Protein AF-A0A972X3A5-F1 (afdb_monomer)

Solvent-accessible surface area (backbone atoms only — not comparable to full-atom values): 20352 Å² total; per-residue (Å²): 133,85,75,92,82,80,90,78,64,91,62,48,77,76,32,68,60,46,48,50,46,28,72,74,64,72,49,57,67,68,55,56,52,50,40,51,49,39,43,52,54,50,40,63,77,74,28,84,76,35,52,42,90,38,41,69,74,56,42,26,75,71,40,45,74,55,71,67,52,57,50,47,41,29,72,66,58,63,31,44,78,39,79,90,78,31,26,33,34,38,65,67,23,69,71,62,66,20,72,68,25,50,50,53,50,54,51,51,52,52,51,50,55,50,41,74,75,38,69,70,79,70,62,74,74,96,78,80,91,76,84,84,76,90,69,87,76,82,85,76,79,80,81,84,83,84,89,81,86,86,80,85,81,86,75,95,64,76,52,76,64,55,50,51,49,52,52,49,51,53,48,53,52,40,24,74,71,67,49,29,46,79,81,82,68,91,65,78,58,82,47,42,69,64,42,68,70,39,86,67,37,64,62,48,44,54,53,28,61,72,46,47,74,66,37,72,72,56,96,61,55,55,43,68,63,54,56,47,33,91,63,35,38,58,39,52,70,68,47,74,38,39,68,79,73,74,74,76,74,76,75,73,70,97,68,76,99,74,84,79,78,49,76,63,58,56,52,50,51,52,53,50,59,71,67,31,66,66,57,52,50,54,53,48,54,51,50,52,53,52,49,52,57,59,72,71,49,78,78,79,76,63,90,89,71,68,74,56,78,66,55,60,54,50,52,47,54,51,49,55,54,50,41,49,76,67,68,80,108

Radius of gyration: 32.5 Å; Cα contacts (8 Å, |Δi|>4): 224; chains: 1; bounding box: 82×69×85 Å

Secondary structure (DSSP, 8-state):
-PPP-----TTSTTSHHHHHHHHHH---HHHHHHHHHHHHHHHHHH-SSSEEE--HHHHHHHH-S-HHHHHHHHHTTS-EEETTTTEEE-TTHHHHTSHHHHHHHHHHHHHHHHHHH-GGGG---S---S-----PPP-------------PPPP----HHHHHHHHHHHHHHHHHTTSB-----SSPPTHHHHHHTSTTHHHHHHHHHHHGGG----SSPBPHHHHTSTTHHHHHHTTTTSPPPP-------S--------HHHHHHHHHHHHT-HHHHHHHHHHHHHHHHHHHTSPPPPPTT----HHHHHHHHHHHHHHHHHTT--

Foldseek 3Di:
DDDDDFDDDPCPLVDPLLVQLCVQVVDDSVVLVQLLCLLLVVCLVPPQQQKDLAALVRSCVRSNDDSSSVVSCVVSPQWPQDNPSSMIGGPPCVCGRHPNNVVVVVVVVVVVVVCVVPVPVPPPPPPDPDDPDDDDDDDPDPDDDDDDDDDDDDDDDDDLVVLVVVLLVLVCVLVVVVQAPRDDDPDQPPLSVVQVVPPCSSVLLSVLSVLSVQFPQPPPHHYSNCSSDPCSSVCSVVCVRHPPDPPPPPPPPPDDPPDDDDPVNVVVVVVVVVVPVVVVVVVVVVVVVVVVVVVPDDDDDDPVPDDDPVVVVVVVVVVVVVCVVVVND

Mean predicted aligned error: 22.07 Å

Structure (mmCIF, N/CA/C/O backbone):
data_AF-A0A972X3A5-F1
#
_entry.id   AF-A0A972X3A5-F1
#
loop_
_atom_site.group_PDB
_atom_site.id
_atom_site.type_symbol
_atom_site.label_atom_id
_atom_site.label_alt_id
_atom_site.label_comp_id
_atom_site.label_asym_id
_atom_site.label_entity_id
_atom_site.label_seq_id
_atom_site.pdbx_PDB_ins_code
_atom_site.Cartn_x
_atom_site.Cartn_y
_atom_site.Cartn_z
_atom_site.occupancy
_atom_site.B_iso_or_equiv
_atom_site.auth_seq_id
_atom_site.auth_comp_id
_atom_site.auth_asym_id
_atom_site.auth_atom_id
_atom_site.pdbx_PDB_model_num
ATOM 1 N N . MET A 1 1 ? 15.720 15.812 1.124 1.00 41.16 1 MET A N 1
ATOM 2 C CA . MET A 1 1 ? 15.215 14.519 1.632 1.00 41.16 1 MET A CA 1
ATOM 3 C C . MET A 1 1 ? 13.701 14.622 1.635 1.00 41.16 1 MET A C 1
ATOM 5 O O . MET A 1 1 ? 13.197 15.492 2.330 1.00 41.16 1 MET A O 1
ATOM 9 N N . ALA A 1 2 ? 12.993 13.864 0.795 1.00 54.75 2 ALA A N 1
ATOM 10 C CA . ALA A 1 2 ? 11.529 13.838 0.852 1.00 54.75 2 ALA A CA 1
ATOM 11 C C . ALA A 1 2 ? 11.108 13.037 2.095 1.00 54.75 2 ALA A C 1
ATOM 13 O O . ALA A 1 2 ? 11.724 12.008 2.375 1.00 54.75 2 ALA A O 1
ATOM 14 N N . GLY A 1 3 ? 10.136 13.540 2.858 1.00 73.75 3 GLY A N 1
ATOM 15 C CA . GLY A 1 3 ? 9.589 12.836 4.021 1.00 73.75 3 GLY A CA 1
ATOM 16 C C . GLY A 1 3 ? 8.877 11.535 3.636 1.00 73.75 3 GLY A C 1
ATOM 17 O O . GLY A 1 3 ? 8.668 11.254 2.453 1.00 73.75 3 GLY A O 1
ATOM 18 N N . GLU A 1 4 ? 8.503 10.743 4.642 1.00 82.69 4 GLU A N 1
ATOM 19 C CA . GLU A 1 4 ? 7.667 9.559 4.429 1.00 82.69 4 GLU A CA 1
ATOM 20 C C . GLU A 1 4 ? 6.316 9.977 3.830 1.00 82.69 4 GLU A C 1
ATOM 22 O O . GLU A 1 4 ? 5.741 10.996 4.219 1.00 82.69 4 GLU A O 1
ATOM 27 N N . TRP A 1 5 ? 5.815 9.202 2.868 1.00 86.38 5 TRP A N 1
ATOM 28 C CA . TRP A 1 5 ? 4.565 9.495 2.167 1.00 86.38 5 TRP A CA 1
ATOM 29 C C . TRP A 1 5 ? 3.635 8.287 2.177 1.00 86.38 5 TRP A C 1
ATOM 31 O O . TRP A 1 5 ? 4.070 7.130 2.182 1.00 86.38 5 TRP A O 1
ATOM 41 N N . ILE A 1 6 ? 2.335 8.556 2.122 1.00 86.75 6 ILE A N 1
ATOM 42 C CA . ILE A 1 6 ? 1.289 7.542 2.036 1.00 86.75 6 ILE A CA 1
ATOM 43 C C . ILE A 1 6 ? 0.336 7.883 0.890 1.00 86.75 6 ILE A C 1
ATOM 45 O O . ILE A 1 6 ? 0.046 9.051 0.646 1.00 86.75 6 ILE A O 1
ATOM 49 N N . ALA A 1 7 ? -0.119 6.867 0.155 1.00 84.94 7 ALA A N 1
ATOM 50 C CA . ALA A 1 7 ? -1.111 7.055 -0.897 1.00 84.94 7 ALA A CA 1
ATOM 51 C C . ALA A 1 7 ? -2.497 7.259 -0.271 1.00 84.94 7 ALA A C 1
ATOM 53 O O . ALA A 1 7 ? -2.992 6.379 0.439 1.00 84.94 7 ALA A O 1
ATOM 54 N N . TYR A 1 8 ? -3.117 8.396 -0.570 1.00 86.00 8 TYR A N 1
ATOM 55 C CA . TYR A 1 8 ? -4.450 8.767 -0.109 1.00 86.00 8 TYR A CA 1
ATOM 56 C C . TYR A 1 8 ? -5.452 8.724 -1.267 1.00 86.00 8 TYR A C 1
ATOM 58 O O . TYR A 1 8 ? -5.145 9.178 -2.369 1.00 86.00 8 TYR A O 1
ATOM 66 N N . ASP A 1 9 ? -6.646 8.185 -1.015 1.00 88.12 9 ASP A N 1
ATOM 67 C CA . ASP A 1 9 ? -7.736 8.226 -1.992 1.00 88.12 9 ASP A CA 1
ATOM 68 C C . ASP A 1 9 ? -8.509 9.529 -1.817 1.00 88.12 9 ASP A C 1
ATOM 70 O O . ASP A 1 9 ? -9.027 9.783 -0.735 1.00 88.12 9 ASP A O 1
ATOM 74 N N . LEU A 1 10 ? -8.667 10.312 -2.885 1.00 89.50 10 LEU A N 1
ATOM 75 C CA . LEU A 1 10 ? -9.470 11.541 -2.835 1.00 89.50 10 LEU A CA 1
ATOM 76 C C . LEU A 1 10 ? -10.930 11.273 -2.447 1.00 89.50 10 LEU A C 1
ATOM 78 O O . LEU A 1 10 ? -11.522 12.076 -1.743 1.00 89.50 10 LEU A O 1
ATOM 82 N N . ALA A 1 11 ? -11.463 10.116 -2.840 1.00 92.94 11 ALA A N 1
ATOM 83 C CA . ALA A 1 11 ? -12.808 9.662 -2.495 1.00 92.94 11 ALA A CA 1
ATOM 84 C C . ALA A 1 11 ? -12.881 8.946 -1.132 1.00 92.94 11 ALA A C 1
ATOM 86 O O . ALA A 1 11 ? -13.854 8.249 -0.871 1.00 92.94 11 ALA A O 1
ATOM 87 N N . LEU A 1 12 ? -11.844 9.027 -0.278 1.00 92.25 12 LEU A N 1
ATOM 88 C CA . LEU A 1 12 ? -11.904 8.448 1.069 1.00 92.25 12 LEU A CA 1
ATOM 89 C C . LEU A 1 12 ? -13.105 8.966 1.878 1.00 92.25 12 LEU A C 1
ATOM 91 O O . LEU A 1 12 ? -13.768 8.117 2.467 1.00 92.25 12 LEU A O 1
ATOM 95 N N . PRO A 1 13 ? -13.411 10.282 1.894 1.00 93.88 13 PRO A N 1
ATOM 96 C CA . PRO A 1 13 ? -14.555 10.805 2.635 1.00 93.88 13 PRO A CA 1
ATOM 97 C C . PRO A 1 13 ? -15.872 10.146 2.216 1.00 93.88 13 PRO A C 1
ATOM 99 O O . PRO A 1 13 ? -16.702 9.862 3.066 1.00 93.88 13 PRO A O 1
ATOM 102 N N . ASP A 1 14 ? -16.026 9.827 0.930 1.00 94.38 14 ASP A N 1
ATOM 103 C CA . ASP A 1 14 ? -17.258 9.273 0.355 1.00 94.38 14 ASP A CA 1
ATOM 104 C C . ASP A 1 14 ? -17.375 7.747 0.493 1.00 94.38 14 ASP A C 1
ATOM 106 O O . ASP A 1 14 ? -18.357 7.151 0.043 1.00 94.38 14 ASP A O 1
ATOM 110 N N . LYS A 1 15 ? -16.367 7.073 1.059 1.00 93.06 15 LYS A N 1
ATOM 111 C CA . LYS A 1 15 ? -16.411 5.615 1.203 1.00 93.06 15 LYS A CA 1
ATOM 112 C C . LYS A 1 15 ? -17.493 5.197 2.196 1.00 93.06 15 LYS A C 1
ATOM 114 O O . LYS A 1 15 ? -17.602 5.824 3.250 1.00 93.06 15 LYS A O 1
ATOM 119 N N . PRO A 1 16 ? -18.232 4.107 1.916 1.00 94.44 16 PRO A N 1
ATOM 120 C CA . PRO A 1 16 ? -19.312 3.659 2.788 1.00 94.44 16 PRO A CA 1
ATOM 121 C C . PRO A 1 16 ? -18.824 3.385 4.212 1.00 94.44 16 PRO A C 1
ATOM 123 O O . PRO A 1 16 ? -19.519 3.729 5.156 1.00 94.44 16 PRO A O 1
ATOM 126 N N . GLU A 1 17 ? -17.602 2.875 4.381 1.00 93.94 17 GLU A N 1
ATOM 127 C CA . GLU A 1 17 ? -17.035 2.618 5.706 1.00 93.94 17 GLU A CA 1
ATOM 128 C C . GLU A 1 17 ? -16.743 3.916 6.483 1.00 93.94 17 GLU A C 1
ATOM 130 O O . GLU A 1 17 ? -16.855 3.939 7.703 1.00 93.94 17 GLU A O 1
ATOM 135 N N . VAL A 1 18 ? -16.399 5.021 5.803 1.00 95.00 18 VAL A N 1
ATOM 136 C CA . VAL A 1 18 ? -16.232 6.337 6.457 1.00 95.00 18 VAL A CA 1
ATOM 137 C C . VAL A 1 18 ? -17.580 6.935 6.811 1.00 95.00 18 VAL A C 1
ATOM 139 O O . VAL A 1 18 ? -17.721 7.485 7.897 1.00 95.00 18 VAL A O 1
ATOM 142 N N . GLN A 1 19 ? -18.563 6.809 5.922 1.00 95.75 19 GLN A N 1
ATOM 143 C CA . GLN A 1 19 ? -19.928 7.257 6.189 1.00 95.75 19 GLN A CA 1
ATOM 144 C C . GLN A 1 19 ? -20.518 6.516 7.398 1.00 95.75 19 GLN A C 1
ATOM 146 O O . GLN A 1 19 ? -21.043 7.148 8.307 1.00 95.75 19 GLN A O 1
ATOM 151 N N . GLU A 1 20 ? -20.306 5.203 7.487 1.00 95.06 20 GLU A N 1
ATOM 152 C CA . GLU A 1 20 ? -20.707 4.406 8.648 1.00 95.06 20 GLU A CA 1
ATOM 153 C C . GLU A 1 20 ? -19.977 4.838 9.931 1.00 95.06 20 GLU A C 1
ATOM 155 O O . GLU A 1 20 ? -20.590 4.929 10.993 1.00 95.06 20 GLU A O 1
ATOM 160 N N . LEU A 1 21 ? -18.684 5.177 9.855 1.00 94.81 21 LEU A N 1
ATOM 161 C CA . LEU A 1 21 ? -17.961 5.722 11.009 1.00 94.81 21 LEU A CA 1
ATOM 162 C C . LEU A 1 21 ? -18.520 7.066 11.475 1.00 94.81 21 LEU A C 1
ATOM 164 O O . LEU A 1 21 ? -18.607 7.286 12.683 1.00 94.81 21 LEU A O 1
ATOM 168 N N . ILE A 1 22 ? -18.901 7.947 10.551 1.00 95.06 22 ILE A N 1
ATOM 169 C CA . ILE A 1 22 ? -19.544 9.227 10.877 1.00 95.06 22 ILE A CA 1
ATOM 170 C C . ILE A 1 22 ? -20.864 8.968 11.607 1.00 95.06 22 ILE A C 1
ATOM 172 O O . ILE A 1 22 ? -21.089 9.538 12.673 1.00 95.06 22 ILE A O 1
ATOM 176 N N . ASP A 1 23 ? -21.691 8.055 11.095 1.00 94.12 23 ASP A N 1
ATOM 177 C CA . ASP A 1 23 ? -22.980 7.710 11.700 1.00 94.12 23 ASP A CA 1
ATOM 178 C C . ASP A 1 23 ? -22.824 7.084 13.098 1.00 94.12 23 ASP A C 1
ATOM 180 O O . ASP A 1 23 ? -23.591 7.392 14.013 1.00 94.12 23 ASP A O 1
ATOM 184 N N . LEU A 1 24 ? -21.815 6.224 13.289 1.00 93.06 24 LEU A N 1
ATOM 185 C CA . LEU A 1 24 ? -21.561 5.539 14.561 1.00 93.06 24 LEU A CA 1
ATOM 186 C C . LEU A 1 24 ? -20.950 6.450 15.631 1.00 93.06 24 LEU A C 1
ATOM 188 O O . LEU A 1 24 ? -21.241 6.291 16.817 1.00 93.06 24 LEU A O 1
ATOM 192 N N . THR A 1 25 ? -20.062 7.361 15.232 1.00 93.06 25 THR A N 1
ATOM 193 C CA . THR A 1 25 ? -19.282 8.189 16.171 1.00 93.06 25 THR A CA 1
ATOM 194 C C . THR A 1 25 ? -19.879 9.578 16.371 1.00 93.06 25 THR A C 1
ATOM 196 O O . THR A 1 25 ? -19.623 10.213 17.392 1.00 93.06 25 THR A O 1
ATOM 199 N N . GLY A 1 26 ? -20.681 10.057 15.416 1.00 92.75 26 GLY A N 1
ATOM 200 C CA . GLY A 1 26 ? -21.167 11.433 15.373 1.00 92.75 26 GLY A CA 1
ATOM 201 C C . GLY A 1 26 ? -20.065 12.467 15.113 1.00 92.75 26 GLY A C 1
ATOM 202 O O . GLY A 1 26 ? -20.312 13.666 15.258 1.00 92.75 26 GLY A O 1
ATOM 203 N N . GLU A 1 27 ? -18.849 12.032 14.765 1.00 94.00 27 GLU A N 1
ATOM 204 C CA . GLU A 1 27 ? -17.742 12.931 14.453 1.00 94.00 27 GLU A CA 1
ATOM 205 C C . GLU A 1 27 ? -17.868 13.511 13.037 1.00 94.00 27 GLU A C 1
ATOM 207 O O . GLU A 1 27 ? -18.339 12.837 12.118 1.00 94.00 27 GLU A O 1
ATOM 212 N N . PRO A 1 28 ? -17.407 14.755 12.820 1.00 95.19 28 PRO A N 1
ATOM 213 C CA . PRO A 1 28 ? -17.350 15.324 11.482 1.00 95.19 28 PRO A CA 1
ATOM 214 C C . PRO A 1 28 ? -16.364 14.536 10.604 1.00 95.19 28 PRO A C 1
ATOM 216 O O . PRO A 1 28 ? -15.343 14.032 11.084 1.00 95.19 28 PRO A O 1
ATOM 219 N N . VAL A 1 29 ? -16.648 14.451 9.301 1.00 94.56 29 VAL A N 1
ATOM 220 C CA . VAL A 1 29 ? -15.871 13.650 8.335 1.00 94.56 29 VAL A CA 1
ATOM 221 C C . VAL A 1 29 ? -14.376 13.970 8.361 1.00 94.56 29 VAL A C 1
ATOM 223 O O . VAL A 1 29 ? -13.539 13.077 8.225 1.00 94.56 29 VAL A O 1
ATOM 226 N N . GLU A 1 30 ? -14.019 15.232 8.590 1.00 95.19 30 GLU A N 1
ATOM 227 C CA . GLU A 1 30 ? -12.641 15.699 8.662 1.00 95.19 30 GLU A CA 1
ATOM 228 C C . GLU A 1 30 ? -11.899 15.084 9.850 1.00 95.19 30 GLU A C 1
ATOM 230 O O . GLU A 1 30 ? -10.734 14.705 9.711 1.00 95.19 30 GLU A O 1
ATOM 235 N N . ALA A 1 31 ? -12.568 14.946 10.999 1.00 95.25 31 ALA A N 1
ATOM 236 C CA . ALA A 1 31 ? -11.992 14.320 12.185 1.00 95.25 31 ALA A CA 1
ATOM 237 C C . ALA A 1 31 ? -11.779 12.820 11.956 1.00 95.25 31 ALA A C 1
ATOM 239 O O . ALA A 1 31 ? -10.670 12.324 12.171 1.00 95.25 31 ALA A O 1
ATOM 240 N N . VAL A 1 32 ? -12.787 12.129 11.408 1.00 95.31 32 VAL A N 1
ATOM 241 C CA . VAL A 1 32 ? -12.703 10.699 11.069 1.00 95.31 32 VAL A CA 1
ATOM 242 C C . VAL A 1 32 ? -11.533 10.440 10.117 1.00 95.31 32 VAL A C 1
ATOM 244 O O . VAL A 1 32 ? -10.645 9.632 10.408 1.00 95.31 32 VAL A O 1
ATOM 247 N N . VAL A 1 33 ? -11.477 11.172 9.000 1.00 95.19 33 VAL A N 1
ATOM 248 C CA . VAL A 1 33 ? -10.418 11.038 7.990 1.00 95.19 33 VAL A CA 1
ATOM 249 C C . VAL A 1 33 ? -9.044 11.359 8.577 1.00 95.19 33 VAL A C 1
ATOM 251 O O . VAL A 1 33 ? -8.080 10.629 8.330 1.00 95.19 33 VAL A O 1
ATOM 254 N N . PHE A 1 34 ? -8.932 12.419 9.378 1.00 95.25 34 PHE A N 1
ATOM 255 C CA . PHE A 1 34 ? -7.668 12.799 9.998 1.00 95.25 34 PHE A CA 1
ATOM 256 C C . PHE A 1 34 ? -7.162 11.742 10.987 1.00 95.25 34 PHE A C 1
ATOM 258 O O . PHE A 1 34 ? -5.980 11.390 10.956 1.00 95.25 34 PHE A O 1
ATOM 265 N N . ASN A 1 35 ? -8.040 11.188 11.825 1.00 95.44 35 ASN A N 1
ATOM 266 C CA . ASN A 1 35 ? -7.685 10.139 12.780 1.00 95.44 35 ASN A CA 1
ATOM 267 C C . ASN A 1 35 ? -7.197 8.870 12.059 1.00 95.44 35 ASN A C 1
ATOM 269 O O . ASN A 1 35 ? -6.167 8.298 12.431 1.00 95.44 35 ASN A O 1
ATOM 273 N N . LEU A 1 36 ? -7.848 8.481 10.960 1.00 94.69 36 LEU A N 1
ATOM 274 C CA . LEU A 1 36 ? -7.401 7.365 10.119 1.00 94.69 36 LEU A CA 1
ATOM 275 C C . LEU A 1 36 ? -6.037 7.626 9.470 1.00 94.69 36 LEU A C 1
ATOM 277 O O . LEU A 1 36 ? -5.155 6.766 9.495 1.00 94.69 36 LEU A O 1
ATOM 281 N N . LEU A 1 37 ? -5.827 8.834 8.941 1.00 93.75 37 LEU A N 1
ATOM 282 C CA . LEU A 1 37 ? -4.536 9.245 8.390 1.00 93.75 37 LEU A CA 1
ATOM 283 C C . LEU A 1 37 ? -3.427 9.224 9.447 1.00 93.75 37 LEU A C 1
ATOM 285 O O . LEU A 1 37 ? -2.306 8.815 9.137 1.00 93.75 37 LEU A O 1
ATOM 289 N N . ARG A 1 38 ? -3.721 9.608 10.697 1.00 93.75 38 ARG A N 1
ATOM 290 C CA . ARG A 1 38 ? -2.766 9.503 11.812 1.00 93.75 38 ARG A CA 1
ATOM 291 C C . ARG A 1 38 ? -2.403 8.056 12.109 1.00 93.75 38 ARG A C 1
ATOM 293 O O . ARG A 1 38 ? -1.212 7.765 12.228 1.00 93.75 38 ARG A O 1
ATOM 300 N N . LEU A 1 39 ? -3.392 7.163 12.180 1.00 93.44 39 LEU A N 1
ATOM 301 C CA . LEU A 1 39 ? -3.159 5.729 12.358 1.00 93.44 39 LEU A CA 1
ATOM 302 C C . LEU A 1 39 ? -2.270 5.174 11.243 1.00 93.44 39 LEU A C 1
ATOM 304 O O . LEU A 1 39 ? -1.240 4.563 11.525 1.00 93.44 39 LEU A O 1
ATOM 308 N N . TRP A 1 40 ? -2.634 5.392 9.980 1.00 92.06 40 TRP A N 1
ATOM 309 C CA . TRP A 1 40 ? -1.894 4.813 8.859 1.00 92.06 40 TRP A CA 1
ATOM 310 C C . TRP A 1 40 ? -0.520 5.452 8.669 1.00 92.06 40 TRP A C 1
ATOM 312 O O . TRP A 1 40 ? 0.441 4.750 8.355 1.00 92.06 40 TRP A O 1
ATOM 322 N N . GLY A 1 41 ? -0.400 6.760 8.901 1.00 90.88 41 GLY A N 1
ATOM 323 C CA . GLY A 1 41 ? 0.879 7.463 8.908 1.00 90.88 41 GLY A CA 1
ATOM 324 C C . GLY A 1 41 ? 1.815 6.883 9.963 1.00 90.88 41 GLY A C 1
ATOM 325 O O . GLY A 1 41 ? 2.933 6.480 9.637 1.00 90.88 41 GLY A O 1
ATOM 326 N N . TRP A 1 42 ? 1.332 6.741 11.201 1.00 91.88 42 TRP A N 1
ATOM 327 C CA . TRP A 1 42 ? 2.079 6.093 12.278 1.00 91.88 42 TRP A CA 1
ATOM 328 C C . TRP A 1 42 ? 2.453 4.647 11.919 1.00 91.88 42 TRP A C 1
ATOM 330 O O . TRP A 1 42 ? 3.628 4.279 11.974 1.00 91.88 42 TRP A O 1
ATOM 340 N N . ALA A 1 43 ? 1.491 3.841 11.463 1.00 90.06 43 ALA A N 1
ATOM 341 C CA . ALA A 1 43 ? 1.736 2.455 11.078 1.00 90.06 43 ALA A CA 1
ATOM 342 C C . ALA A 1 43 ? 2.786 2.351 9.959 1.00 90.06 43 ALA A C 1
ATOM 344 O O . ALA A 1 43 ? 3.650 1.483 10.014 1.00 90.06 43 ALA A O 1
ATOM 345 N N . SER A 1 44 ? 2.783 3.269 8.985 1.00 87.38 44 SER A N 1
ATOM 346 C CA . SER A 1 44 ? 3.743 3.270 7.868 1.00 87.38 44 SER A CA 1
ATOM 347 C C . SER A 1 44 ? 5.194 3.481 8.290 1.00 87.38 44 SER A C 1
ATOM 349 O O . SER A 1 44 ? 6.096 2.983 7.619 1.00 87.38 44 SER A O 1
ATOM 351 N N . MET A 1 45 ? 5.419 4.168 9.411 1.00 87.12 45 MET A N 1
ATOM 352 C CA . MET A 1 45 ? 6.756 4.427 9.949 1.00 87.12 45 MET A CA 1
ATOM 353 C C . MET A 1 45 ? 7.223 3.347 10.929 1.00 87.12 45 MET A C 1
ATOM 355 O O . MET A 1 45 ? 8.425 3.195 11.146 1.00 87.12 45 MET A O 1
ATOM 359 N N . HIS A 1 46 ? 6.291 2.612 11.540 1.00 86.44 46 HIS A N 1
ATOM 360 C CA . HIS A 1 46 ? 6.585 1.733 12.675 1.00 86.44 46 HIS A CA 1
ATOM 361 C C . HIS A 1 46 ? 6.257 0.253 12.442 1.00 86.44 46 HIS A C 1
ATOM 363 O O . HIS A 1 46 ? 6.664 -0.578 13.253 1.00 86.44 46 HIS A O 1
ATOM 369 N N . CYS A 1 47 ? 5.565 -0.091 11.351 1.00 85.25 47 CYS A N 1
ATOM 370 C CA . CYS A 1 47 ? 5.128 -1.455 11.045 1.00 85.25 47 CYS A CA 1
ATOM 371 C C . CYS A 1 47 ? 5.639 -1.897 9.668 1.00 85.25 47 CYS A C 1
ATOM 373 O O . CYS A 1 47 ? 5.541 -1.164 8.685 1.00 85.25 47 CYS A O 1
ATOM 375 N N . GLY A 1 48 ? 6.152 -3.127 9.581 1.00 81.88 48 GLY A N 1
ATOM 376 C CA . GLY A 1 48 ? 6.547 -3.733 8.303 1.00 81.88 48 GLY A CA 1
ATOM 377 C C . GLY A 1 48 ? 5.388 -4.445 7.600 1.00 81.88 48 GLY A C 1
ATOM 378 O O . GLY A 1 48 ? 5.222 -4.327 6.386 1.00 81.88 48 GLY A O 1
ATOM 379 N N . ASP A 1 49 ? 4.566 -5.140 8.380 1.00 82.94 49 ASP A N 1
ATOM 380 C CA . ASP A 1 49 ? 3.476 -6.029 7.961 1.00 82.94 49 ASP A CA 1
ATOM 381 C C . ASP A 1 49 ? 2.078 -5.477 8.293 1.00 82.94 49 ASP A C 1
ATOM 383 O O . ASP A 1 49 ? 1.076 -6.151 8.078 1.00 82.94 49 ASP A O 1
ATOM 387 N N . GLY A 1 50 ? 2.002 -4.246 8.809 1.00 84.06 50 GLY A N 1
ATOM 388 C CA . GLY A 1 50 ? 0.746 -3.611 9.208 1.00 84.06 50 GLY A CA 1
ATOM 389 C C . GLY A 1 50 ? 0.213 -4.078 10.557 1.00 84.06 50 GLY A C 1
ATOM 390 O O . GLY A 1 50 ? -0.877 -3.653 10.929 1.00 84.06 50 GLY A O 1
ATOM 391 N N . THR A 1 51 ? 0.972 -4.902 11.288 1.00 88.88 51 THR A N 1
ATOM 392 C CA . THR A 1 51 ? 0.654 -5.318 12.655 1.00 88.88 51 THR A CA 1
ATOM 393 C C . THR A 1 51 ? 1.568 -4.606 13.644 1.00 88.88 51 THR A C 1
ATOM 395 O O . THR A 1 51 ? 2.781 -4.504 13.451 1.00 88.88 51 THR A O 1
ATOM 398 N N . ALA A 1 52 ? 0.994 -4.125 14.742 1.00 88.19 52 ALA A N 1
ATOM 399 C CA . ALA A 1 52 ? 1.719 -3.457 15.807 1.00 88.19 52 ALA A CA 1
ATOM 400 C C . ALA A 1 52 ? 1.364 -4.038 17.173 1.00 88.19 52 ALA A C 1
ATOM 402 O O . ALA A 1 52 ? 0.196 -4.256 17.488 1.00 88.19 52 ALA A O 1
ATOM 403 N N . ARG A 1 53 ? 2.374 -4.194 18.037 1.00 86.75 53 ARG A N 1
ATOM 404 C CA . ARG A 1 53 ? 2.167 -4.451 19.472 1.00 86.75 53 ARG A CA 1
ATOM 405 C C . ARG A 1 53 ? 1.649 -3.189 20.145 1.00 86.75 53 ARG A C 1
ATOM 407 O O . ARG A 1 53 ? 2.421 -2.302 20.530 1.00 86.75 53 ARG A O 1
ATOM 414 N N . MET A 1 54 ? 0.335 -3.085 20.235 1.00 86.12 54 MET A N 1
ATOM 415 C CA . MET A 1 54 ? -0.358 -1.863 20.584 1.00 86.12 54 MET A CA 1
ATOM 416 C C . MET A 1 54 ? -1.724 -2.214 21.176 1.00 86.12 54 MET A C 1
ATOM 418 O O . MET A 1 54 ? -2.607 -2.723 20.501 1.00 86.12 54 MET A O 1
ATOM 422 N N . THR A 1 55 ? -1.880 -1.919 22.464 1.00 90.81 55 THR A N 1
ATOM 423 C CA . THR A 1 55 ? -3.155 -2.002 23.186 1.00 90.81 55 THR A CA 1
ATOM 424 C C . THR A 1 55 ? -4.053 -0.819 22.829 1.00 90.81 55 THR A C 1
ATOM 426 O O . THR A 1 55 ? -3.536 0.268 22.560 1.00 90.81 55 THR A O 1
ATOM 429 N N . LEU A 1 56 ? -5.372 -0.961 22.973 1.00 90.06 56 LEU A N 1
ATOM 430 C CA . LEU A 1 56 ? -6.337 0.114 22.703 1.00 90.06 56 LEU A CA 1
ATOM 431 C C . LEU A 1 56 ? -6.034 1.451 23.428 1.00 90.06 56 LEU A C 1
ATOM 433 O O . LEU A 1 56 ? -5.987 2.479 22.753 1.00 90.06 56 LEU A O 1
ATOM 437 N N . PRO A 1 57 ? -5.668 1.487 24.729 1.00 91.88 57 PRO A N 1
ATOM 438 C CA . PRO A 1 57 ? -5.317 2.753 25.390 1.00 91.88 57 PRO A CA 1
ATOM 439 C C . PRO A 1 57 ? -4.036 3.395 24.834 1.00 91.88 57 PRO A C 1
ATOM 441 O O . PRO A 1 57 ? -3.859 4.615 24.828 1.00 91.88 57 PRO A O 1
ATOM 444 N N . ARG A 1 58 ? -3.104 2.566 24.349 1.00 90.75 58 ARG A N 1
ATOM 445 C CA . ARG A 1 58 ? -1.868 3.039 23.714 1.00 90.75 58 ARG A CA 1
ATOM 446 C C . ARG A 1 58 ? -2.174 3.614 22.332 1.00 90.75 58 ARG A C 1
ATOM 448 O O . ARG A 1 58 ? -1.580 4.629 21.978 1.00 90.75 58 ARG A O 1
ATOM 455 N N . LEU A 1 59 ? -3.118 3.013 21.606 1.00 92.00 59 LEU A N 1
ATOM 456 C CA . LEU A 1 59 ? -3.586 3.510 20.319 1.00 92.00 59 LEU A CA 1
ATOM 457 C C . LEU A 1 59 ? -4.196 4.909 20.461 1.00 92.00 59 LEU A C 1
ATOM 459 O O . LEU A 1 59 ? -3.761 5.813 19.754 1.00 92.00 59 LEU A O 1
ATOM 463 N N . VAL A 1 60 ? -5.077 5.108 21.445 1.00 94.62 60 VAL A N 1
ATOM 464 C CA . VAL A 1 60 ? -5.650 6.421 21.799 1.00 94.62 60 VAL A CA 1
ATOM 465 C C . VAL A 1 60 ? -4.559 7.460 22.062 1.00 94.62 60 VAL A C 1
ATOM 467 O O . VAL A 1 60 ? -4.542 8.535 21.465 1.00 94.62 60 VAL A O 1
ATOM 470 N N . ARG A 1 61 ? -3.569 7.131 22.901 1.00 93.44 61 ARG A N 1
ATOM 471 C CA . ARG A 1 61 ? -2.474 8.063 23.223 1.00 93.44 61 ARG A CA 1
ATOM 472 C C . ARG A 1 61 ? -1.607 8.415 22.009 1.00 93.44 61 ARG A C 1
ATOM 474 O O . ARG A 1 61 ? -1.060 9.513 21.947 1.00 93.44 61 ARG A O 1
ATOM 481 N N . THR A 1 62 ? -1.419 7.480 21.081 1.00 90.94 62 THR A N 1
ATOM 482 C CA . THR A 1 62 ? -0.520 7.650 19.932 1.00 90.94 62 THR A CA 1
ATOM 483 C C . THR A 1 62 ? -1.217 8.304 18.737 1.00 90.94 62 THR A C 1
ATOM 485 O O . THR A 1 62 ? -0.684 9.250 18.152 1.00 90.94 62 THR A O 1
ATOM 488 N N . CYS A 1 63 ? -2.406 7.825 18.383 1.00 91.25 63 CYS A N 1
ATOM 489 C CA . CYS A 1 63 ? -3.131 8.241 17.184 1.00 91.25 63 CYS A CA 1
ATOM 490 C C . CYS A 1 63 ? -4.224 9.282 17.471 1.00 91.25 63 CYS A C 1
ATOM 492 O O . CYS A 1 63 ? -4.667 9.942 16.537 1.00 91.25 63 CYS A O 1
ATOM 494 N N . GLY A 1 64 ? -4.581 9.514 18.738 1.00 91.94 64 GLY A N 1
ATOM 495 C CA . GLY A 1 64 ? -5.707 10.368 19.124 1.00 91.94 64 GLY A CA 1
ATOM 496 C C . GLY A 1 64 ? -7.025 9.593 19.140 1.00 91.94 64 GLY A C 1
ATOM 497 O O . GLY A 1 64 ? -6.997 8.365 19.156 1.00 91.94 64 GLY A O 1
ATOM 498 N N . ALA A 1 65 ? -8.144 10.322 19.118 1.00 92.62 65 ALA A N 1
ATOM 499 C CA . ALA A 1 65 ? -9.513 9.810 19.261 1.00 92.62 65 ALA A CA 1
ATOM 500 C C . ALA A 1 65 ? -9.763 9.035 20.568 1.00 92.62 65 ALA A C 1
ATOM 502 O O . ALA A 1 65 ? -8.838 8.744 21.326 1.00 92.62 65 ALA A O 1
ATOM 503 N N . ASP A 1 66 ? -11.021 8.744 20.871 1.00 94.00 66 ASP A N 1
ATOM 504 C CA . ASP A 1 66 ? -11.386 7.957 22.044 1.00 94.00 66 ASP A CA 1
ATOM 505 C C . ASP A 1 66 ? -11.373 6.445 21.747 1.00 94.00 66 ASP A C 1
ATOM 507 O O . ASP A 1 66 ? -11.154 5.985 20.624 1.00 94.00 66 ASP A O 1
ATOM 511 N N . GLU A 1 67 ? -11.556 5.626 22.785 1.00 93.44 67 GLU A N 1
ATOM 512 C CA . GLU A 1 67 ? -11.605 4.172 22.602 1.00 93.44 67 GLU A CA 1
ATOM 513 C C . GLU A 1 67 ? -12.826 3.726 21.788 1.00 93.44 67 GLU A C 1
ATOM 515 O O . GLU A 1 67 ? -12.756 2.700 21.108 1.00 93.44 67 GLU A O 1
ATOM 520 N N . ALA A 1 68 ? -13.933 4.475 21.849 1.00 93.81 68 ALA A N 1
ATOM 521 C CA . ALA A 1 68 ? -15.153 4.168 21.113 1.00 93.81 68 ALA A CA 1
ATOM 522 C C . ALA A 1 68 ? -14.934 4.305 19.601 1.00 93.81 68 ALA A C 1
ATOM 524 O O . ALA A 1 68 ? -15.295 3.394 18.854 1.00 93.81 68 ALA A O 1
ATOM 525 N N . PHE A 1 69 ? -14.245 5.362 19.168 1.00 95.44 69 PHE A N 1
ATOM 526 C CA . PHE A 1 69 ? -13.847 5.578 17.783 1.00 95.44 69 PHE A CA 1
ATOM 527 C C . PHE A 1 69 ? -13.043 4.396 17.246 1.00 95.44 69 PHE A C 1
ATOM 529 O O . PHE A 1 69 ? -13.408 3.800 16.238 1.00 95.44 69 PHE A O 1
ATOM 536 N N . TRP A 1 70 ? -11.981 3.976 17.940 1.00 95.38 70 TRP A N 1
ATOM 537 C CA . TRP A 1 70 ? -11.150 2.866 17.458 1.00 95.38 70 TRP A CA 1
ATOM 538 C C . TRP A 1 70 ? -11.883 1.523 17.438 1.00 95.38 70 TRP A C 1
ATOM 540 O O . TRP A 1 70 ? -11.603 0.689 16.576 1.00 95.38 70 TRP A O 1
ATOM 550 N N . ARG A 1 71 ? -12.847 1.316 18.342 1.00 94.19 71 ARG A N 1
ATOM 551 C CA . ARG A 1 71 ? -13.744 0.154 18.285 1.00 94.19 71 ARG A CA 1
ATOM 552 C C . ARG A 1 71 ? -14.687 0.225 17.085 1.00 94.19 71 ARG A C 1
ATOM 554 O O . ARG A 1 71 ? -14.892 -0.803 16.449 1.00 94.19 71 ARG A O 1
ATOM 561 N N . ALA A 1 72 ? -15.200 1.405 16.739 1.00 95.00 72 ALA A N 1
ATOM 562 C CA . ALA A 1 72 ? -15.996 1.603 15.528 1.00 95.00 72 ALA A CA 1
ATOM 563 C C . ALA A 1 72 ? -15.158 1.358 14.259 1.00 95.00 72 ALA A C 1
ATOM 565 O O . ALA A 1 72 ? -15.593 0.631 13.371 1.00 95.00 72 ALA A O 1
ATOM 566 N N . VAL A 1 73 ? -13.911 1.853 14.212 1.00 95.00 73 VAL A N 1
ATOM 567 C CA . VAL A 1 73 ? -12.959 1.573 13.114 1.00 95.00 73 VAL A CA 1
ATOM 568 C C . VAL A 1 73 ? -12.705 0.072 12.970 1.00 95.00 73 VAL A C 1
ATOM 570 O O . VAL A 1 73 ? -12.568 -0.433 11.852 1.00 95.00 73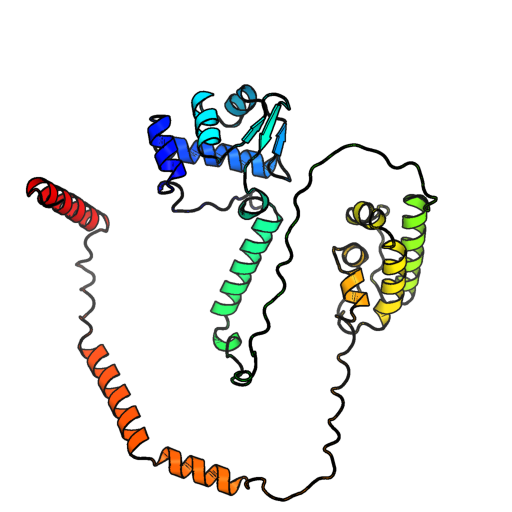 VAL A O 1
ATOM 573 N N . ALA A 1 74 ? -12.669 -0.654 14.087 1.00 93.94 74 ALA A N 1
ATOM 574 C CA . ALA A 1 74 ? -12.559 -2.101 14.043 1.00 93.94 74 ALA A CA 1
ATOM 575 C C . ALA A 1 74 ? -13.838 -2.793 13.553 1.00 93.94 74 ALA A C 1
ATOM 577 O O . ALA A 1 74 ? -13.757 -3.743 12.778 1.00 93.94 74 ALA A O 1
ATOM 578 N N . ALA A 1 75 ? -15.012 -2.288 13.937 1.00 92.06 75 ALA A N 1
ATOM 579 C CA . ALA A 1 75 ? -16.300 -2.818 13.496 1.00 92.06 75 ALA A CA 1
ATOM 580 C C . ALA A 1 75 ? -16.499 -2.706 11.974 1.00 92.06 75 ALA A C 1
ATOM 582 O O . ALA A 1 75 ? -16.961 -3.661 11.356 1.00 92.06 75 ALA A O 1
ATOM 583 N N . VAL A 1 76 ? -16.067 -1.599 11.357 1.00 92.38 76 VAL A N 1
ATOM 584 C CA . VAL A 1 76 ? -16.113 -1.415 9.890 1.00 92.38 76 VAL A CA 1
ATOM 585 C C . VAL A 1 76 ? -14.995 -2.165 9.143 1.00 92.38 76 VAL A C 1
ATOM 587 O O . VAL A 1 76 ? -14.860 -2.056 7.925 1.00 92.38 76 VAL A O 1
ATOM 590 N N . GLY A 1 77 ? -14.156 -2.924 9.858 1.00 90.69 77 GLY A N 1
ATOM 591 C CA . GLY A 1 77 ? -13.110 -3.765 9.271 1.00 90.69 77 GLY A CA 1
ATOM 592 C C . GLY A 1 77 ? -11.868 -3.008 8.794 1.00 90.69 77 GLY A C 1
ATOM 593 O O . GLY A 1 77 ? -11.117 -3.516 7.961 1.00 90.69 77 GLY A O 1
ATOM 594 N N . TRP A 1 78 ? -11.633 -1.786 9.283 1.00 91.69 78 TRP A N 1
ATOM 595 C CA . TRP A 1 78 ? -10.439 -0.990 8.947 1.00 91.69 78 TRP A CA 1
ATOM 596 C C . TRP A 1 78 ? -9.311 -1.127 9.973 1.00 91.69 78 TRP A C 1
ATOM 598 O O . TRP A 1 78 ? -8.192 -0.656 9.742 1.00 91.69 78 TRP A O 1
ATOM 608 N N . LEU A 1 79 ? -9.592 -1.812 11.080 1.00 93.31 79 LEU A N 1
ATOM 609 C CA . LEU A 1 79 ? -8.650 -2.153 12.133 1.00 93.31 79 LEU A CA 1
ATOM 610 C C . LEU A 1 79 ? -9.036 -3.510 12.733 1.00 93.31 79 LEU A C 1
ATOM 612 O O . LEU A 1 79 ? -10.200 -3.781 12.981 1.00 93.31 79 LEU A O 1
ATOM 616 N N . GLU A 1 80 ? -8.070 -4.364 13.018 1.00 92.06 80 GLU A N 1
ATOM 617 C CA . GLU A 1 80 ? -8.281 -5.567 13.821 1.00 92.06 80 GLU A CA 1
ATOM 618 C C . GLU A 1 80 ? -7.634 -5.334 15.180 1.00 92.06 80 GLU A C 1
ATOM 620 O O . GLU A 1 80 ? -6.464 -4.958 15.249 1.00 92.06 80 GLU A O 1
ATOM 625 N N . ILE A 1 81 ? -8.397 -5.514 16.260 1.00 91.69 81 ILE A N 1
ATOM 626 C CA . ILE A 1 81 ? -7.913 -5.358 17.634 1.00 91.69 81 ILE A CA 1
ATOM 627 C C . ILE A 1 81 ? -7.921 -6.735 18.290 1.00 91.69 81 ILE A C 1
ATOM 629 O O . ILE A 1 81 ? -8.985 -7.290 18.554 1.00 91.69 81 ILE A O 1
ATOM 633 N N . ASP A 1 82 ? -6.738 -7.252 18.598 1.00 88.06 82 ASP A N 1
ATOM 634 C CA . ASP A 1 82 ? -6.564 -8.456 19.403 1.00 88.06 82 ASP A CA 1
ATOM 635 C C . ASP A 1 82 ? -6.209 -8.039 20.836 1.00 88.06 82 ASP A C 1
ATOM 637 O O . ASP A 1 82 ? -5.104 -7.559 21.123 1.00 88.06 82 ASP A O 1
ATOM 641 N N . ALA A 1 83 ? -7.189 -8.169 21.731 1.00 83.62 83 ALA A N 1
ATOM 642 C CA . ALA A 1 83 ? -7.034 -7.817 23.137 1.00 83.62 83 ALA A CA 1
ATOM 643 C C . ALA A 1 83 ? -6.127 -8.805 23.889 1.00 83.62 83 ALA A C 1
ATOM 645 O O . ALA A 1 83 ? -5.390 -8.374 24.777 1.00 83.62 83 ALA A O 1
ATOM 646 N N . ASP A 1 84 ? -6.137 -10.084 23.505 1.00 82.31 84 ASP A N 1
ATOM 647 C CA . ASP A 1 84 ? -5.397 -11.151 24.184 1.00 82.31 84 ASP A CA 1
ATOM 648 C C . ASP A 1 84 ? -3.909 -11.096 23.820 1.00 82.31 84 ASP A C 1
ATOM 650 O O . ASP A 1 84 ? -3.037 -11.188 24.688 1.00 82.31 84 ASP A O 1
ATOM 654 N N . ALA A 1 85 ? -3.603 -10.860 22.540 1.00 81.25 85 ALA A N 1
ATOM 655 C CA . ALA A 1 85 ? -2.234 -10.667 22.064 1.00 81.25 85 ALA A CA 1
ATOM 656 C C . ALA A 1 85 ? -1.722 -9.224 22.234 1.00 81.25 85 ALA A C 1
ATOM 658 O O . ALA A 1 85 ? -0.538 -8.958 21.996 1.00 81.25 85 ALA A O 1
ATOM 659 N N . ALA A 1 86 ? -2.584 -8.289 22.655 1.00 88.81 86 ALA A N 1
ATOM 660 C CA . ALA A 1 86 ? -2.289 -6.859 22.765 1.00 88.81 86 ALA A CA 1
ATOM 661 C C . ALA A 1 86 ? -1.727 -6.265 21.456 1.00 88.81 86 ALA A C 1
ATOM 663 O O . ALA A 1 86 ? -0.753 -5.495 21.457 1.00 88.81 86 ALA A O 1
ATOM 664 N N . THR A 1 87 ? -2.336 -6.637 20.330 1.00 89.44 87 THR A N 1
ATOM 665 C CA . THR A 1 87 ? -1.931 -6.210 18.987 1.00 89.44 87 THR A CA 1
ATOM 666 C C . THR A 1 87 ? -3.065 -5.527 18.242 1.00 89.44 87 THR A C 1
ATOM 668 O O . THR A 1 87 ? -4.225 -5.898 18.387 1.00 89.44 87 THR A O 1
ATOM 671 N N . VAL A 1 88 ? -2.713 -4.564 17.391 1.00 91.25 88 VAL A N 1
ATOM 672 C CA . VAL A 1 88 ? -3.609 -4.055 16.350 1.00 91.25 88 VAL A CA 1
ATOM 673 C C . VAL A 1 88 ? -3.017 -4.283 14.974 1.00 91.25 88 VAL A C 1
ATOM 675 O O . VAL A 1 88 ? -1.813 -4.099 14.783 1.00 91.25 88 VAL A O 1
ATOM 678 N N . ALA A 1 89 ? -3.860 -4.658 14.020 1.00 90.50 89 ALA A N 1
ATOM 679 C CA . ALA A 1 89 ? -3.477 -4.872 12.634 1.00 90.50 89 ALA A CA 1
ATOM 680 C C . ALA A 1 89 ? -4.348 -4.040 11.692 1.00 90.50 89 ALA A C 1
ATOM 682 O O . ALA A 1 89 ? -5.536 -3.852 11.934 1.00 90.50 89 ALA A O 1
ATOM 683 N N . VAL A 1 90 ? -3.755 -3.521 10.617 1.00 91.06 90 VAL A N 1
ATOM 684 C CA . VAL A 1 90 ? -4.483 -2.827 9.548 1.00 91.06 90 VAL A CA 1
ATOM 685 C C . VAL A 1 90 ? -4.778 -3.830 8.429 1.00 91.06 90 VAL A C 1
ATOM 687 O O . VAL A 1 90 ? -3.842 -4.249 7.732 1.00 91.06 90 VAL A O 1
ATOM 690 N N . PRO A 1 91 ? -6.050 -4.206 8.203 1.00 87.75 91 PRO A N 1
ATOM 691 C CA . PRO A 1 91 ? -6.405 -5.165 7.166 1.00 87.75 91 PRO A CA 1
ATOM 692 C C . PRO A 1 91 ? -5.979 -4.691 5.774 1.00 87.75 91 PRO A C 1
ATOM 694 O O . PRO A 1 91 ? -6.002 -3.505 5.439 1.00 87.75 91 PRO A O 1
ATOM 697 N N . GLY A 1 92 ? -5.549 -5.629 4.927 1.00 83.88 92 GLY A N 1
ATOM 698 C CA . GLY A 1 92 ? -5.147 -5.314 3.553 1.00 83.88 92 GLY A CA 1
ATOM 699 C C . GLY A 1 92 ? -3.867 -4.472 3.421 1.00 83.88 92 GLY A C 1
ATOM 700 O O . GLY A 1 92 ? -3.623 -3.913 2.343 1.00 83.88 92 GLY A O 1
ATOM 701 N N . TRP A 1 93 ? -3.027 -4.412 4.463 1.00 86.50 93 TRP A N 1
ATOM 702 C CA . TRP A 1 93 ? -1.752 -3.681 4.490 1.00 86.50 93 TRP A CA 1
ATOM 703 C C . TRP A 1 93 ? -0.908 -3.854 3.219 1.00 86.50 93 TRP A C 1
ATOM 705 O O . TRP A 1 93 ? -0.502 -2.881 2.571 1.00 86.50 93 TRP A O 1
ATOM 715 N N . ASP A 1 94 ? -0.712 -5.104 2.797 1.00 84.31 94 ASP A N 1
ATOM 716 C CA . ASP A 1 94 ? 0.116 -5.465 1.644 1.00 84.31 94 ASP A CA 1
ATOM 717 C C . ASP A 1 94 ? -0.381 -4.927 0.303 1.00 84.31 94 ASP A C 1
ATOM 719 O O . ASP A 1 94 ? 0.381 -4.851 -0.673 1.00 84.31 94 ASP A O 1
ATOM 723 N N . ARG A 1 95 ? -1.663 -4.568 0.227 1.00 82.44 95 ARG A N 1
ATOM 724 C CA . ARG A 1 95 ? -2.277 -4.026 -0.982 1.00 82.44 95 ARG A CA 1
ATOM 725 C C . ARG A 1 95 ? -2.023 -2.528 -1.117 1.00 82.44 95 ARG A C 1
ATOM 727 O O . ARG A 1 95 ? -1.888 -2.057 -2.247 1.00 82.44 95 ARG A O 1
ATOM 734 N N . ARG A 1 96 ? -1.966 -1.799 -0.001 1.00 74.81 96 ARG A N 1
ATOM 735 C CA . ARG A 1 96 ? -2.076 -0.331 0.023 1.00 74.81 96 ARG A CA 1
ATOM 736 C C . ARG A 1 96 ? -0.871 0.377 0.628 1.00 74.81 96 ARG A C 1
ATOM 738 O O . ARG A 1 96 ? -0.444 1.388 0.079 1.00 74.81 96 ARG A O 1
ATOM 745 N N . PHE A 1 97 ? -0.317 -0.153 1.712 1.00 82.56 97 PHE A N 1
ATOM 746 C CA . PHE A 1 97 ? 0.615 0.588 2.562 1.00 82.56 97 PHE A CA 1
ATOM 747 C C . PHE A 1 97 ? 2.010 -0.036 2.643 1.00 82.56 97 PHE A C 1
ATOM 749 O O . PHE A 1 97 ? 2.970 0.670 2.954 1.00 82.56 97 PHE A O 1
ATOM 756 N N . SER A 1 98 ? 2.162 -1.310 2.268 1.00 84.31 98 SER A N 1
ATOM 757 C CA . SER A 1 98 ? 3.477 -1.953 2.231 1.00 84.31 98 SER A CA 1
ATOM 758 C C . SER A 1 98 ? 4.434 -1.302 1.225 1.00 84.31 98 SER A C 1
ATOM 760 O O . SER A 1 98 ? 4.036 -0.754 0.191 1.00 84.31 98 SER A O 1
ATOM 762 N N . GLN A 1 99 ? 5.740 -1.435 1.471 1.00 81.44 99 GLN A N 1
ATOM 763 C CA . GLN A 1 99 ? 6.781 -0.963 0.546 1.00 81.44 99 GLN A CA 1
ATOM 764 C C . GLN A 1 99 ? 6.644 -1.592 -0.851 1.00 81.44 99 GLN A C 1
ATOM 766 O O . GLN A 1 99 ? 6.873 -0.940 -1.873 1.00 81.44 99 GLN A O 1
ATOM 771 N N . ALA A 1 100 ? 6.189 -2.846 -0.920 1.00 82.12 100 ALA A N 1
ATOM 772 C CA . ALA A 1 100 ? 5.873 -3.503 -2.182 1.00 82.12 100 ALA A CA 1
ATOM 773 C C . ALA A 1 100 ? 4.699 -2.820 -2.907 1.00 82.12 100 ALA A C 1
ATOM 775 O O . ALA A 1 100 ? 4.769 -2.621 -4.122 1.00 82.12 100 ALA A O 1
ATOM 776 N N . ALA A 1 101 ? 3.642 -2.421 -2.190 1.00 83.44 101 ALA A N 1
ATOM 777 C CA . ALA A 1 101 ? 2.533 -1.659 -2.763 1.00 83.44 101 ALA A CA 1
ATOM 778 C C . ALA A 1 101 ? 2.996 -0.301 -3.309 1.00 83.44 101 ALA A C 1
ATOM 780 O O . ALA A 1 101 ? 2.697 0.016 -4.464 1.00 83.44 101 ALA A O 1
ATOM 781 N N . LYS A 1 102 ? 3.801 0.444 -2.537 1.00 84.81 102 LYS A N 1
ATOM 782 C CA . LYS A 1 102 ? 4.395 1.724 -2.963 1.00 84.81 102 LYS A CA 1
ATOM 783 C C . LYS A 1 102 ? 5.240 1.571 -4.229 1.00 84.81 102 LYS A C 1
ATOM 785 O O . LYS A 1 102 ? 5.057 2.312 -5.193 1.00 84.81 102 LYS A O 1
ATOM 790 N N . SER A 1 103 ? 6.097 0.550 -4.277 1.00 85.25 103 SER A N 1
ATOM 791 C CA . SER A 1 103 ? 6.920 0.244 -5.454 1.00 85.25 103 SER A CA 1
ATOM 792 C C . SER A 1 103 ? 6.075 -0.069 -6.696 1.00 85.25 103 SER A C 1
ATOM 794 O O . SER A 1 103 ? 6.343 0.456 -7.781 1.00 85.25 103 SER A O 1
ATOM 796 N N . ARG A 1 104 ? 4.999 -0.859 -6.545 1.00 85.69 104 ARG A N 1
ATOM 797 C CA . ARG A 1 104 ? 4.053 -1.136 -7.641 1.00 85.69 104 ARG A CA 1
ATOM 798 C C . ARG A 1 104 ? 3.368 0.139 -8.142 1.00 85.69 104 ARG A C 1
ATOM 800 O O . ARG A 1 104 ? 3.235 0.294 -9.355 1.00 85.69 104 ARG A O 1
ATOM 807 N N . MET A 1 105 ? 2.962 1.041 -7.245 1.00 85.31 105 MET A N 1
ATOM 808 C CA . MET A 1 105 ? 2.348 2.326 -7.614 1.00 85.31 105 MET A CA 1
ATOM 809 C C . MET A 1 105 ? 3.323 3.206 -8.402 1.00 85.31 105 M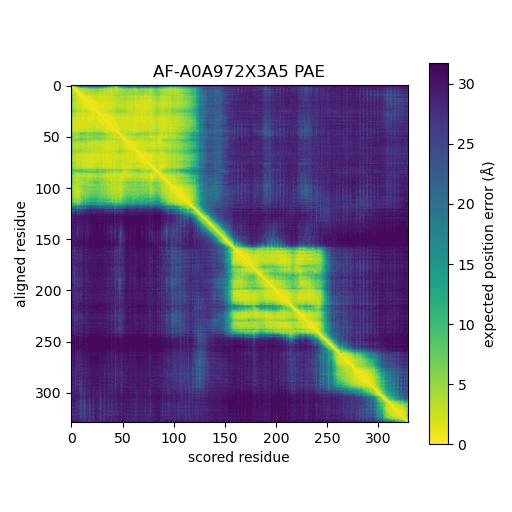ET A C 1
ATOM 811 O O . MET A 1 105 ? 3.030 3.565 -9.540 1.00 85.31 105 MET A O 1
ATOM 815 N N . GLN A 1 106 ? 4.536 3.419 -7.890 1.00 86.44 106 GLN A N 1
ATOM 816 C CA . GLN A 1 106 ? 5.555 4.210 -8.589 1.00 86.44 106 GLN A CA 1
ATOM 817 C C . GLN A 1 106 ? 5.953 3.611 -9.941 1.00 86.44 106 GLN A C 1
ATOM 819 O O . GLN A 1 106 ? 6.261 4.335 -10.886 1.00 86.44 106 GLN A O 1
ATOM 824 N N . HIS A 1 107 ? 5.995 2.281 -10.053 1.00 86.06 107 HIS A N 1
ATOM 825 C CA . HIS A 1 107 ? 6.276 1.631 -11.328 1.00 86.06 107 HIS A CA 1
ATOM 826 C C . HIS A 1 107 ? 5.156 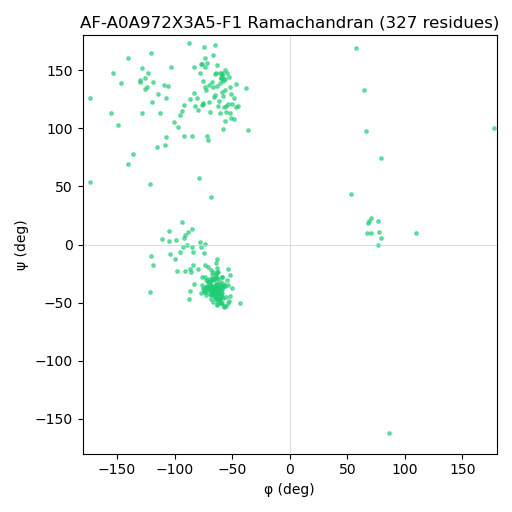1.887 -12.344 1.00 86.06 107 HIS A C 1
ATOM 828 O O . HIS A 1 107 ? 5.441 2.143 -13.514 1.00 86.06 107 HIS A O 1
ATOM 834 N N . ARG A 1 108 ? 3.886 1.847 -11.912 1.00 84.44 108 ARG A N 1
ATOM 835 C CA . ARG A 1 108 ? 2.738 2.188 -12.767 1.00 84.44 108 ARG A CA 1
ATOM 836 C C . ARG A 1 108 ? 2.787 3.644 -13.220 1.00 84.44 108 ARG A C 1
ATOM 838 O O . ARG A 1 108 ? 2.599 3.887 -14.406 1.00 84.44 108 ARG A O 1
ATOM 845 N N . GLU A 1 109 ? 3.093 4.575 -12.321 1.00 84.88 109 GLU A N 1
ATOM 846 C CA . GLU A 1 109 ? 3.246 5.999 -12.652 1.00 84.88 109 GLU A CA 1
ATOM 847 C C . GLU A 1 109 ? 4.389 6.233 -13.640 1.00 84.88 109 GLU A C 1
ATOM 849 O O . GLU A 1 109 ? 4.204 6.888 -14.662 1.00 84.88 109 GLU A O 1
ATOM 854 N N . ARG A 1 110 ? 5.557 5.619 -13.404 1.00 85.44 110 ARG A N 1
ATOM 855 C CA . ARG A 1 110 ? 6.692 5.681 -14.337 1.00 85.44 110 ARG A CA 1
ATOM 856 C C . ARG A 1 110 ? 6.332 5.116 -15.706 1.00 85.44 110 ARG A C 1
ATOM 858 O O . ARG A 1 110 ? 6.696 5.706 -16.719 1.00 85.44 110 ARG A O 1
ATOM 865 N N . ALA A 1 111 ? 5.615 3.996 -15.748 1.00 82.88 111 ALA A N 1
ATOM 866 C CA . ALA A 1 111 ? 5.161 3.402 -16.998 1.00 82.88 111 ALA A CA 1
ATOM 867 C C . ALA A 1 111 ? 4.136 4.291 -17.723 1.00 82.88 111 ALA A C 1
ATOM 869 O O . ALA A 1 111 ? 4.207 4.408 -18.943 1.00 82.88 111 ALA A O 1
ATOM 870 N N . ALA A 1 112 ? 3.211 4.929 -16.999 1.00 81.25 112 ALA A N 1
ATOM 871 C CA . ALA A 1 112 ? 2.259 5.884 -17.564 1.00 81.25 112 ALA A CA 1
ATOM 872 C C . ALA A 1 112 ? 2.985 7.105 -18.149 1.00 81.25 112 ALA A C 1
ATOM 874 O O . ALA A 1 112 ? 2.846 7.374 -19.337 1.00 81.25 112 ALA A O 1
ATOM 875 N N . ALA A 1 113 ? 3.878 7.728 -17.377 1.00 81.50 113 ALA A N 1
ATOM 876 C CA . ALA A 1 113 ? 4.678 8.864 -17.828 1.00 81.50 113 ALA A CA 1
ATOM 877 C C . ALA A 1 113 ? 5.576 8.526 -19.033 1.00 81.50 113 ALA A C 1
ATOM 879 O O . ALA A 1 113 ? 5.809 9.369 -19.894 1.00 81.50 113 ALA A O 1
ATOM 880 N N . GLN A 1 114 ? 6.091 7.293 -19.117 1.00 77.81 114 GLN A N 1
ATOM 881 C CA . GLN A 1 114 ? 6.822 6.825 -20.299 1.00 77.81 114 GLN A CA 1
ATOM 882 C C . GLN A 1 114 ? 5.918 6.680 -21.528 1.00 77.81 114 GLN A C 1
ATOM 884 O O . GLN A 1 114 ? 6.366 6.982 -22.629 1.00 77.81 114 GLN A O 1
ATOM 889 N N . ASN A 1 115 ? 4.672 6.230 -21.359 1.00 78.19 115 ASN A N 1
ATOM 890 C CA . ASN A 1 115 ? 3.722 6.122 -22.469 1.00 78.19 115 ASN A CA 1
ATOM 891 C C . ASN A 1 115 ? 3.259 7.498 -22.959 1.00 78.19 115 ASN A C 1
ATOM 893 O O . ASN A 1 115 ? 3.097 7.672 -24.161 1.00 78.19 115 ASN A O 1
ATOM 897 N N . ASP A 1 116 ? 3.085 8.468 -22.060 1.00 77.94 116 ASP A N 1
ATOM 898 C CA . ASP A 1 116 ? 2.699 9.833 -22.441 1.00 77.94 116 ASP A CA 1
ATOM 899 C C . ASP A 1 116 ? 3.825 10.549 -23.199 1.00 77.94 116 ASP A C 1
ATOM 901 O O . ASP A 1 116 ? 3.569 11.305 -24.133 1.00 77.94 116 ASP A O 1
ATOM 905 N N . LYS A 1 117 ? 5.087 10.277 -22.836 1.00 80.19 117 LYS A N 1
ATOM 906 C CA . LYS A 1 117 ? 6.267 10.812 -23.538 1.00 80.19 117 LYS A CA 1
ATOM 907 C C . LYS A 1 117 ? 6.519 10.158 -24.895 1.00 80.19 117 LYS A C 1
ATOM 909 O O . LYS A 1 117 ? 7.113 10.792 -25.762 1.00 80.19 117 LYS A O 1
ATOM 914 N N . ASP A 1 118 ? 6.103 8.908 -25.073 1.00 71.06 118 ASP A N 1
ATOM 915 C CA . ASP A 1 118 ? 6.260 8.165 -26.324 1.00 71.06 118 ASP A CA 1
ATOM 916 C C . ASP A 1 118 ? 4.964 7.409 -26.678 1.00 71.06 118 ASP A C 1
ATOM 918 O O . ASP A 1 118 ? 4.863 6.186 -26.492 1.00 71.06 118 ASP A O 1
ATOM 922 N N . PRO A 1 119 ? 3.952 8.123 -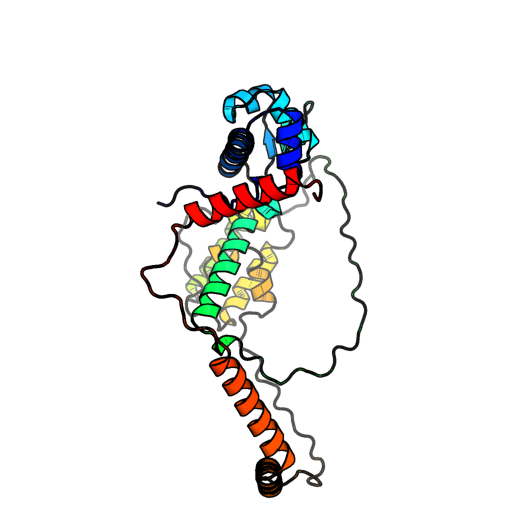27.211 1.00 62.75 119 PRO A N 1
ATOM 923 C CA . PRO A 1 119 ? 2.677 7.520 -27.598 1.00 62.75 119 PRO A CA 1
ATOM 924 C C . PRO A 1 119 ? 2.825 6.504 -28.749 1.00 62.75 119 PRO A C 1
ATOM 926 O O . PRO A 1 119 ? 1.934 5.678 -28.960 1.00 62.75 119 PRO A O 1
ATOM 929 N N . GLY A 1 120 ? 3.953 6.515 -29.476 1.00 61.22 120 GLY A N 1
ATOM 930 C CA . GLY A 1 120 ? 4.261 5.593 -30.574 1.00 61.22 120 GLY A CA 1
ATOM 931 C C . GLY A 1 120 ? 4.757 4.216 -30.119 1.00 61.22 120 GLY A C 1
ATOM 932 O O . GLY A 1 120 ? 4.601 3.230 -30.844 1.00 61.22 120 GLY A O 1
ATOM 933 N N . ARG A 1 121 ? 5.274 4.102 -28.888 1.00 62.22 121 ARG A N 1
ATOM 934 C CA . ARG A 1 121 ? 5.781 2.841 -28.315 1.00 62.22 121 ARG A CA 1
ATOM 935 C C . ARG A 1 121 ? 4.709 1.758 -28.163 1.00 62.22 121 ARG A C 1
ATOM 937 O O . ARG A 1 121 ? 5.020 0.568 -28.123 1.00 62.22 121 ARG A O 1
ATOM 944 N N . ARG A 1 122 ? 3.443 2.173 -28.087 1.00 53.88 122 ARG A N 1
ATOM 945 C CA . ARG A 1 122 ? 2.261 1.309 -27.997 1.00 53.88 122 ARG A CA 1
ATOM 946 C C . ARG A 1 122 ? 1.624 0.999 -29.348 1.00 53.88 122 ARG A C 1
ATOM 948 O O . ARG A 1 122 ? 0.472 0.581 -29.354 1.00 53.88 122 ARG A O 1
ATOM 955 N N . GLN A 1 123 ? 2.311 1.150 -30.484 1.00 49.84 123 GLN A N 1
ATOM 956 C CA . GLN A 1 123 ? 1.775 0.552 -31.707 1.00 49.84 123 GLN A CA 1
ATOM 957 C C . GLN A 1 123 ? 1.679 -0.968 -31.505 1.00 49.84 123 GLN A C 1
ATOM 959 O O . GLN A 1 123 ? 2.714 -1.633 -31.379 1.00 49.84 123 GLN A O 1
ATOM 964 N N . PRO A 1 124 ? 0.465 -1.550 -31.457 1.00 45.47 124 PRO A N 1
ATOM 965 C CA . PRO A 1 124 ? 0.354 -2.989 -31.512 1.00 45.47 124 PRO A CA 1
ATOM 966 C C . PRO A 1 124 ? 0.918 -3.382 -32.873 1.00 45.47 124 PRO A C 1
ATOM 968 O O . PRO A 1 124 ? 0.414 -2.953 -33.914 1.00 45.47 124 PRO A O 1
ATOM 971 N N . LYS A 1 125 ? 1.986 -4.183 -32.893 1.00 43.69 125 LYS A N 1
ATOM 972 C CA . LYS A 1 125 ? 2.337 -4.896 -34.119 1.00 43.69 125 LYS A CA 1
ATOM 973 C C . LYS A 1 125 ? 1.080 -5.673 -34.505 1.00 43.69 125 LYS A C 1
ATOM 975 O O . LYS A 1 125 ? 0.650 -6.538 -33.746 1.00 43.69 125 LYS A O 1
ATOM 980 N N . LYS A 1 126 ? 0.457 -5.323 -35.636 1.00 42.94 126 LYS A N 1
ATOM 981 C CA . LYS A 1 126 ? -0.781 -5.926 -36.168 1.00 42.94 126 LYS A CA 1
ATOM 982 C C . LYS A 1 126 ? -0.574 -7.376 -36.642 1.00 42.94 126 LYS A C 1
ATOM 984 O O . LYS A 1 126 ? -1.089 -7.785 -37.673 1.00 42.94 126 LYS A O 1
ATOM 989 N N . THR A 1 127 ? 0.190 -8.165 -35.901 1.00 45.25 127 THR A N 1
ATOM 990 C CA . THR A 1 127 ? 0.516 -9.557 -36.204 1.00 45.25 127 THR A CA 1
ATOM 991 C C . THR A 1 127 ? 0.503 -10.360 -34.910 1.00 45.25 127 THR A C 1
ATOM 993 O O . THR A 1 127 ? 1.555 -10.745 -34.410 1.00 45.25 127 THR A O 1
ATOM 996 N N . ALA A 1 128 ? -0.689 -10.538 -34.341 1.00 39.81 128 ALA A N 1
ATOM 997 C CA . ALA A 1 128 ? -1.050 -11.675 -33.487 1.00 39.81 128 ALA A CA 1
ATOM 998 C C . ALA A 1 128 ? -2.554 -11.623 -33.153 1.00 39.81 128 ALA A C 1
ATOM 1000 O O . ALA A 1 128 ? -2.950 -11.632 -31.995 1.00 39.81 128 ALA A O 1
ATOM 1001 N N . PHE A 1 129 ? -3.405 -11.541 -34.177 1.00 39.88 129 PHE A N 1
ATOM 1002 C CA . PHE A 1 129 ? -4.786 -12.011 -34.061 1.00 39.88 129 PHE A CA 1
ATOM 1003 C C . PHE A 1 129 ? -4.886 -13.285 -34.888 1.00 39.88 129 PHE A C 1
ATOM 1005 O O . PHE A 1 129 ? -5.183 -13.238 -36.074 1.00 39.88 129 PHE A O 1
ATOM 1012 N N . ALA A 1 130 ? -4.536 -14.407 -34.268 1.00 44.06 130 ALA A N 1
ATOM 1013 C CA . ALA A 1 130 ? -5.053 -15.730 -34.589 1.00 44.06 130 ALA A CA 1
ATOM 1014 C C . ALA A 1 130 ? -4.521 -16.713 -33.541 1.00 44.06 130 ALA A C 1
ATOM 1016 O O . ALA A 1 130 ? -3.314 -16.827 -33.360 1.00 44.06 130 ALA A O 1
ATOM 1017 N N . GLN A 1 131 ? -5.450 -17.435 -32.914 1.00 45.38 131 GLN A N 1
ATOM 1018 C CA . GLN A 1 131 ? -5.238 -18.619 -32.076 1.00 45.38 131 GLN A CA 1
ATOM 1019 C C . GLN A 1 131 ? -4.758 -18.373 -30.638 1.00 45.38 131 GLN A C 1
ATOM 1021 O O . GLN A 1 131 ? -3.656 -18.726 -30.240 1.00 45.38 131 GLN A O 1
ATOM 1026 N N . ALA A 1 132 ? -5.687 -17.901 -29.809 1.00 33.12 132 ALA A N 1
ATOM 1027 C CA . ALA A 1 132 ? -5.851 -18.479 -28.481 1.00 33.12 132 ALA A CA 1
ATOM 1028 C C . ALA A 1 132 ? -7.243 -19.119 -28.448 1.00 33.12 132 ALA A C 1
ATOM 1030 O O . ALA A 1 132 ? -8.230 -18.484 -28.084 1.00 33.12 132 ALA A O 1
ATOM 1031 N N . GLN A 1 133 ? -7.334 -20.357 -28.942 1.00 39.69 133 GLN A N 1
ATOM 1032 C CA . GLN A 1 133 ? -8.462 -21.211 -28.589 1.00 39.69 133 GLN A CA 1
ATOM 1033 C C . GLN A 1 133 ? -8.410 -21.451 -27.080 1.00 39.69 133 GLN A C 1
ATOM 1035 O O . GLN A 1 133 ? -7.340 -21.659 -26.506 1.00 39.69 133 GLN A O 1
ATOM 1040 N N . ALA A 1 134 ? -9.583 -21.357 -26.464 1.00 44.91 134 ALA A N 1
ATOM 1041 C CA . ALA A 1 134 ? -9.800 -21.548 -25.048 1.00 44.91 134 ALA A CA 1
ATOM 1042 C C . ALA A 1 134 ? -9.275 -22.916 -24.591 1.00 44.91 134 ALA A C 1
ATOM 1044 O O . ALA A 1 134 ? -9.761 -23.958 -25.025 1.00 44.91 134 ALA A O 1
ATOM 1045 N N . VAL A 1 135 ? -8.315 -22.892 -23.671 1.00 33.75 135 VAL A N 1
ATOM 1046 C CA . VAL A 1 135 ? -8.025 -24.005 -22.768 1.00 33.75 135 VAL A CA 1
ATOM 1047 C C . VAL A 1 135 ? -8.249 -23.445 -21.363 1.00 33.75 135 VAL A C 1
ATOM 1049 O O . VAL A 1 135 ? -7.652 -22.412 -21.042 1.00 33.75 135 VAL A O 1
ATOM 1052 N N . PRO A 1 136 ? -9.139 -24.030 -20.543 1.00 35.00 136 PRO A N 1
ATOM 1053 C CA . PRO A 1 136 ? -9.422 -23.497 -19.219 1.00 35.00 136 PRO A CA 1
ATOM 1054 C C . PRO A 1 136 ? -8.163 -23.619 -18.354 1.00 35.00 136 PRO A C 1
ATOM 1056 O O . PRO A 1 136 ? -7.546 -24.681 -18.263 1.00 35.00 136 PRO A O 1
ATOM 1059 N N . ALA A 1 137 ? -7.749 -22.500 -17.763 1.00 32.62 137 ALA A N 1
ATOM 1060 C CA . ALA A 1 137 ? -6.637 -22.458 -16.827 1.00 32.62 137 ALA A CA 1
ATOM 1061 C C . ALA A 1 137 ? -7.018 -23.225 -15.547 1.00 32.62 137 ALA A C 1
ATOM 1063 O O . ALA A 1 137 ? -8.128 -23.032 -15.051 1.00 32.62 137 ALA A O 1
ATOM 1064 N N . PRO A 1 138 ? -6.135 -24.069 -14.986 1.00 32.34 138 PRO A N 1
ATOM 1065 C CA . PRO A 1 138 ? -6.429 -24.742 -13.732 1.00 32.34 138 PRO A CA 1
ATOM 1066 C C . PRO A 1 138 ? -6.426 -23.725 -12.584 1.00 32.34 138 PRO A C 1
ATOM 1068 O O . PRO A 1 138 ? -5.423 -23.044 -12.344 1.00 32.34 138 PRO A O 1
ATOM 1071 N N . GLU A 1 139 ? -7.550 -23.656 -11.871 1.00 38.56 139 GLU A N 1
ATOM 1072 C CA . GLU A 1 139 ? -7.678 -23.052 -10.545 1.00 38.56 139 GLU A CA 1
ATOM 1073 C C . GLU A 1 139 ? -6.600 -23.623 -9.621 1.00 38.56 139 GLU A C 1
ATOM 1075 O O . GLU A 1 139 ? -6.637 -24.784 -9.213 1.00 38.56 139 GLU A O 1
ATOM 1080 N N . ARG A 1 140 ? -5.610 -22.800 -9.275 1.00 29.66 140 ARG A N 1
ATOM 1081 C CA . ARG A 1 140 ? -4.729 -23.084 -8.145 1.00 29.66 140 ARG A CA 1
ATOM 1082 C C . ARG A 1 140 ? -5.336 -22.419 -6.924 1.00 29.66 140 ARG A C 1
ATOM 1084 O O . ARG A 1 140 ? -5.114 -21.236 -6.680 1.00 29.66 140 ARG A O 1
ATOM 1091 N N . SER A 1 141 ? -6.124 -23.216 -6.208 1.00 30.05 141 SER A N 1
ATOM 1092 C CA . SER A 1 141 ? -6.574 -22.948 -4.848 1.00 30.05 141 SER A CA 1
ATOM 1093 C C . SER A 1 141 ? -5.381 -22.503 -3.997 1.00 30.05 141 SER A C 1
ATOM 1095 O O . SER A 1 141 ? -4.380 -23.215 -3.875 1.00 30.05 141 SER A O 1
ATOM 1097 N N . ARG A 1 142 ? -5.451 -21.277 -3.477 1.00 33.03 142 ARG A N 1
ATOM 1098 C CA . ARG A 1 142 ? -4.489 -20.731 -2.523 1.00 33.03 142 ARG A CA 1
ATOM 1099 C C . ARG A 1 142 ? -4.949 -21.191 -1.145 1.00 33.03 142 ARG A C 1
ATOM 1101 O O . ARG A 1 142 ? -5.804 -20.547 -0.554 1.00 33.03 142 ARG A O 1
ATOM 1108 N N . GLY A 1 143 ? -4.413 -22.320 -0.690 1.00 29.03 143 GLY A N 1
ATOM 1109 C CA . GLY A 1 143 ? -4.647 -22.822 0.660 1.00 29.03 143 GLY A CA 1
ATOM 1110 C C . GLY A 1 143 ? -4.144 -21.831 1.709 1.00 29.03 143 GLY A C 1
ATOM 1111 O O . GLY A 1 143 ? -2.977 -21.433 1.689 1.00 29.03 143 GLY A O 1
ATOM 1112 N N . GLU A 1 144 ? -5.050 -21.425 2.590 1.00 36.78 144 GLU A N 1
ATOM 1113 C CA . GLU A 1 144 ? -4.750 -21.006 3.955 1.00 36.78 144 GLU A CA 1
ATOM 1114 C C . GLU A 1 144 ? -4.396 -22.249 4.780 1.00 36.78 144 GLU A C 1
ATOM 1116 O O . GLU A 1 144 ? -5.148 -23.217 4.751 1.00 36.78 144 GLU A O 1
ATOM 1121 N N . GLU A 1 145 ? -3.307 -22.207 5.551 1.00 29.94 145 GLU A N 1
ATOM 1122 C CA . GLU A 1 145 ? -3.299 -22.792 6.896 1.00 29.94 145 GLU A CA 1
ATOM 1123 C C . GLU A 1 145 ? -2.257 -22.096 7.788 1.00 29.94 145 GLU A C 1
ATOM 1125 O O . GLU A 1 145 ? -1.240 -21.569 7.333 1.00 29.94 145 GLU A O 1
ATOM 1130 N N . ASN A 1 146 ? -2.625 -22.047 9.063 1.00 29.02 146 ASN A N 1
ATOM 1131 C CA . ASN A 1 146 ? -2.131 -21.261 10.178 1.00 29.02 146 ASN A CA 1
ATOM 1132 C C . ASN A 1 146 ? -0.699 -21.558 10.656 1.00 29.02 146 ASN A C 1
ATOM 1134 O O . ASN A 1 146 ? -0.114 -22.610 10.419 1.00 29.02 146 ASN A O 1
ATOM 1138 N N . ARG A 1 147 ? -0.187 -20.583 11.422 1.00 37.38 147 ARG A N 1
ATOM 1139 C CA . ARG A 1 147 ? 1.018 -20.623 12.269 1.00 37.38 147 ARG A CA 1
ATOM 1140 C C . ARG A 1 147 ? 0.985 -21.758 13.303 1.00 37.38 147 ARG A C 1
ATOM 1142 O O . ARG A 1 147 ? -0.064 -22.026 13.877 1.00 37.38 147 ARG A O 1
ATOM 1149 N N . GLY A 1 148 ? 2.170 -22.256 13.665 1.00 28.02 148 GLY A N 1
ATOM 1150 C CA . GLY A 1 148 ? 2.400 -22.985 14.915 1.00 28.02 148 GLY A CA 1
ATOM 1151 C C . GLY A 1 148 ? 3.829 -23.519 15.067 1.00 28.02 148 GLY A C 1
ATOM 1152 O O . GLY A 1 148 ? 4.153 -24.549 14.498 1.00 28.02 148 GLY A O 1
ATOM 1153 N N . ASP A 1 149 ? 4.633 -22.792 15.848 1.00 29.80 149 ASP A N 1
ATOM 1154 C CA . ASP A 1 149 ? 5.739 -23.232 16.718 1.00 29.80 149 ASP A CA 1
ATOM 1155 C C . ASP A 1 149 ? 7.040 -23.901 16.189 1.00 29.80 149 ASP A C 1
ATOM 1157 O O . ASP A 1 149 ? 7.089 -24.827 15.390 1.00 29.80 149 ASP A O 1
ATOM 1161 N N . ASN A 1 150 ? 8.142 -23.360 16.721 1.00 32.66 150 ASN A N 1
ATOM 1162 C CA . ASN A 1 150 ? 9.581 -23.631 16.548 1.00 32.66 150 ASN A CA 1
ATOM 1163 C C . ASN A 1 150 ? 10.033 -24.936 17.268 1.00 32.66 150 ASN A C 1
ATOM 1165 O O . ASN A 1 150 ? 9.299 -25.366 18.157 1.00 32.66 150 ASN A O 1
ATOM 1169 N N . PRO A 1 151 ? 11.260 -25.502 17.104 1.00 41.91 151 PRO A N 1
ATOM 1170 C CA . PRO A 1 151 ? 12.307 -25.374 16.071 1.00 41.91 151 PRO A CA 1
ATOM 1171 C C . PRO A 1 151 ? 12.640 -26.725 15.372 1.00 41.91 151 PRO A C 1
ATOM 1173 O O . PRO A 1 151 ? 12.363 -27.789 15.926 1.00 41.91 151 PRO A O 1
ATOM 1176 N N . PRO A 1 152 ? 13.340 -26.758 14.220 1.00 35.25 152 PRO A N 1
ATOM 1177 C CA . PRO A 1 152 ? 13.977 -27.994 13.765 1.00 35.25 152 PRO A CA 1
ATOM 1178 C C . PRO A 1 152 ? 15.350 -28.196 14.453 1.00 35.25 152 PRO A C 1
ATOM 1180 O O . PRO A 1 152 ? 16.179 -27.282 14.427 1.00 35.25 152 PRO A O 1
ATOM 1183 N N . PRO A 1 153 ? 15.648 -29.376 15.039 1.00 35.94 153 PRO A N 1
ATOM 1184 C CA . PRO A 1 153 ? 17.011 -29.786 15.376 1.00 35.94 153 PRO A CA 1
ATOM 1185 C C . PRO A 1 153 ? 17.797 -30.178 14.107 1.00 35.94 153 PRO A C 1
ATOM 1187 O O . PRO A 1 153 ? 17.205 -30.446 13.060 1.00 35.94 153 PRO A O 1
ATOM 1190 N N . PRO A 1 154 ? 19.137 -30.192 14.177 1.00 43.00 154 PRO A N 1
ATOM 1191 C CA . PRO A 1 154 ? 20.001 -29.866 13.056 1.00 43.00 154 PRO A CA 1
ATOM 1192 C C . PRO A 1 154 ? 20.160 -31.043 12.098 1.00 43.00 154 PRO A C 1
ATOM 1194 O O . PRO A 1 154 ? 20.622 -32.119 12.475 1.00 43.00 154 PRO A O 1
ATOM 1197 N N . LEU A 1 155 ? 19.870 -30.804 10.824 1.00 36.38 155 LEU A N 1
ATOM 1198 C CA . LEU A 1 155 ? 20.480 -31.573 9.750 1.00 36.38 155 LEU A CA 1
ATOM 1199 C C . LEU A 1 155 ? 21.727 -30.801 9.329 1.00 36.38 155 LEU A C 1
ATOM 1201 O O . LEU A 1 155 ? 21.646 -29.625 9.009 1.00 36.38 155 LEU A O 1
ATOM 1205 N N . VAL A 1 156 ? 22.874 -31.459 9.447 1.00 47.34 156 VAL A N 1
ATOM 1206 C CA . VAL A 1 156 ? 24.237 -31.002 9.145 1.00 47.34 156 VAL A CA 1
ATOM 1207 C C . VAL A 1 156 ? 24.283 -30.083 7.910 1.00 47.34 156 VAL A C 1
ATOM 1209 O O . VAL A 1 156 ? 24.294 -30.557 6.777 1.00 47.34 156 VAL A O 1
ATOM 1212 N N . VAL A 1 157 ? 24.319 -28.766 8.123 1.00 42.69 157 VAL A N 1
ATOM 1213 C CA . VAL A 1 157 ? 24.568 -27.759 7.082 1.00 42.69 157 VAL A CA 1
ATOM 1214 C C . VAL A 1 157 ? 25.732 -26.905 7.562 1.00 42.69 157 VAL A C 1
ATOM 1216 O O . VAL A 1 157 ? 25.757 -26.513 8.729 1.00 42.69 157 VAL A O 1
ATOM 1219 N N . ALA A 1 158 ? 26.698 -26.664 6.672 1.00 51.56 158 ALA A N 1
ATOM 1220 C CA . ALA A 1 158 ? 27.817 -25.750 6.880 1.00 51.56 158 ALA A CA 1
ATOM 1221 C C . ALA A 1 158 ? 27.360 -24.506 7.651 1.00 51.56 158 ALA A C 1
ATOM 1223 O O . ALA A 1 158 ? 26.299 -23.943 7.355 1.00 51.56 158 ALA A O 1
ATOM 1224 N N . THR A 1 159 ? 28.130 -24.092 8.655 1.00 66.75 159 THR A N 1
ATOM 1225 C CA . THR A 1 159 ? 27.752 -22.927 9.461 1.00 66.75 159 THR A CA 1
ATOM 1226 C C . THR A 1 159 ? 27.515 -21.715 8.537 1.00 66.75 159 THR A C 1
ATOM 1228 O O . THR A 1 159 ? 28.168 -21.595 7.495 1.00 66.75 159 THR A O 1
ATOM 1231 N N . PRO A 1 160 ? 26.590 -20.786 8.855 1.00 67.94 160 PRO A N 1
ATOM 1232 C CA . PRO A 1 160 ? 26.357 -19.598 8.023 1.00 67.94 160 PRO A CA 1
ATOM 1233 C C . PRO A 1 160 ? 27.639 -18.801 7.714 1.00 67.94 160 PRO A C 1
ATOM 1235 O O . PRO A 1 160 ? 27.734 -18.138 6.679 1.00 67.94 160 PRO A O 1
ATOM 1238 N N . GLU A 1 161 ? 28.643 -18.900 8.589 1.00 72.06 161 GLU A N 1
ATOM 1239 C CA . GLU A 1 161 ? 29.981 -18.337 8.403 1.00 72.06 161 GLU A CA 1
ATOM 1240 C C . GLU A 1 161 ? 30.815 -19.093 7.356 1.00 72.06 161 GLU A C 1
ATOM 1242 O O . GLU A 1 161 ? 31.423 -18.459 6.491 1.00 72.06 161 GLU A O 1
ATOM 1247 N N . GLU A 1 162 ? 30.802 -20.429 7.364 1.00 78.50 162 GLU A N 1
ATOM 1248 C CA . GLU A 1 162 ? 31.434 -21.259 6.328 1.00 78.50 162 GLU A CA 1
ATOM 1249 C C . GLU A 1 162 ? 30.804 -21.015 4.955 1.00 78.50 162 GLU A C 1
ATOM 1251 O O . GLU A 1 162 ? 31.511 -20.830 3.963 1.00 78.50 162 GLU A O 1
ATOM 1256 N N . ALA A 1 163 ? 29.474 -20.928 4.892 1.00 80.44 163 ALA A N 1
ATOM 1257 C CA . ALA A 1 163 ? 28.759 -20.612 3.661 1.00 80.44 163 ALA A CA 1
ATOM 1258 C C . ALA A 1 163 ? 29.120 -19.220 3.112 1.00 80.44 163 ALA A C 1
ATOM 1260 O O . ALA A 1 163 ? 29.323 -19.049 1.904 1.00 80.44 163 ALA A O 1
ATOM 1261 N N . ALA A 1 164 ? 29.251 -18.223 3.995 1.00 83.31 164 ALA A N 1
ATOM 1262 C CA . ALA A 1 164 ? 29.718 -16.891 3.622 1.00 83.31 164 ALA A CA 1
ATOM 1263 C C . ALA A 1 164 ? 31.165 -16.920 3.106 1.00 83.31 164 ALA A C 1
ATOM 1265 O O . ALA A 1 164 ? 31.486 -16.231 2.132 1.00 83.31 164 ALA A O 1
ATOM 1266 N N . GLY A 1 165 ? 32.028 -17.728 3.731 1.00 83.38 165 GLY A N 1
ATOM 1267 C CA . GLY A 1 165 ? 33.405 -17.962 3.299 1.00 83.38 165 GLY A CA 1
ATOM 1268 C C . GLY A 1 165 ? 33.477 -18.550 1.890 1.00 83.38 165 GLY A C 1
ATOM 1269 O O . GLY A 1 165 ? 34.156 -17.990 1.025 1.00 83.38 165 GLY A O 1
ATOM 1270 N N . THR A 1 166 ? 32.713 -19.611 1.633 1.00 85.00 166 THR A N 1
ATOM 1271 C CA . THR A 1 166 ? 32.643 -20.293 0.332 1.00 85.00 166 THR A CA 1
ATOM 1272 C C . THR A 1 166 ? 32.144 -19.360 -0.770 1.00 85.00 166 THR A C 1
ATOM 1274 O O . THR A 1 166 ? 32.786 -19.232 -1.816 1.00 85.00 166 THR A O 1
ATOM 1277 N N . LEU A 1 167 ? 31.053 -18.625 -0.521 1.00 87.31 167 LEU A N 1
ATOM 1278 C CA . LEU A 1 167 ? 30.510 -17.680 -1.499 1.00 87.31 167 LEU A CA 1
ATOM 1279 C C . LEU A 1 167 ? 31.493 -16.537 -1.796 1.00 87.31 167 LEU A C 1
ATOM 1281 O O . LEU A 1 167 ? 31.672 -16.154 -2.954 1.00 87.31 167 LEU A O 1
ATOM 1285 N N . ARG A 1 168 ? 32.169 -16.003 -0.771 1.00 85.62 168 ARG A N 1
ATOM 1286 C CA . ARG A 1 168 ? 33.196 -14.966 -0.956 1.00 85.62 168 ARG A CA 1
ATOM 1287 C C . ARG A 1 168 ? 34.395 -15.466 -1.740 1.00 85.62 168 ARG A C 1
ATOM 1289 O O . ARG A 1 168 ? 34.899 -14.723 -2.578 1.00 85.62 168 ARG A O 1
ATOM 1296 N N . ALA A 1 169 ? 34.856 -16.686 -1.477 1.00 85.50 169 ALA A N 1
ATOM 1297 C CA . ALA A 1 169 ? 35.972 -17.277 -2.202 1.00 85.50 169 ALA A CA 1
ATOM 1298 C C . ALA A 1 169 ? 35.637 -17.427 -3.695 1.00 85.50 169 ALA A C 1
ATOM 1300 O O . ALA A 1 169 ? 36.410 -16.968 -4.541 1.00 85.50 169 ALA A O 1
ATOM 1301 N N . ALA A 1 170 ? 34.450 -17.959 -4.010 1.00 85.81 170 ALA A N 1
ATOM 1302 C CA . ALA A 1 170 ? 33.957 -18.085 -5.381 1.00 85.81 170 ALA A CA 1
ATOM 1303 C C . ALA A 1 170 ? 33.794 -16.717 -6.067 1.00 85.81 170 ALA A C 1
ATOM 1305 O O . ALA A 1 170 ? 34.264 -16.514 -7.187 1.00 85.81 170 ALA A O 1
ATOM 1306 N N . TRP A 1 171 ? 33.210 -15.736 -5.371 1.00 88.44 171 TRP A N 1
ATOM 1307 C CA . TRP A 1 171 ? 33.044 -14.383 -5.906 1.00 88.44 171 TRP A CA 1
ATOM 1308 C C . TRP A 1 171 ? 34.384 -13.676 -6.141 1.00 88.44 171 TRP A C 1
ATOM 1310 O O . TRP A 1 171 ? 34.577 -13.014 -7.160 1.00 88.44 171 TRP A O 1
ATOM 1320 N N . ALA A 1 172 ? 35.345 -13.835 -5.228 1.00 86.06 172 ALA A N 1
ATOM 1321 C CA . ALA A 1 172 ? 36.687 -13.285 -5.381 1.00 86.06 172 ALA A CA 1
ATOM 1322 C C . ALA A 1 172 ? 37.444 -13.940 -6.547 1.00 86.06 172 ALA A C 1
ATOM 1324 O O . ALA A 1 172 ? 38.197 -13.258 -7.240 1.00 86.06 172 ALA A O 1
ATOM 1325 N N . ALA A 1 173 ? 37.253 -15.240 -6.790 1.00 85.25 173 ALA A N 1
ATOM 1326 C CA . ALA A 1 173 ? 37.801 -15.917 -7.965 1.00 85.25 173 ALA A CA 1
ATOM 1327 C C . ALA A 1 173 ? 37.195 -15.364 -9.268 1.00 85.25 173 ALA A C 1
ATOM 1329 O O . ALA A 1 173 ? 37.940 -14.979 -10.170 1.00 85.25 173 ALA A O 1
ATOM 1330 N N . ALA A 1 174 ? 35.869 -15.211 -9.329 1.00 83.81 174 ALA A N 1
ATOM 1331 C CA . ALA A 1 174 ? 35.185 -14.621 -10.481 1.00 83.81 174 ALA A CA 1
ATOM 1332 C C . ALA A 1 174 ? 35.582 -13.150 -10.723 1.00 83.81 174 ALA A C 1
ATOM 1334 O O . ALA A 1 174 ? 35.705 -12.717 -11.871 1.00 83.81 174 ALA A O 1
ATOM 1335 N N . ALA A 1 175 ? 35.830 -12.381 -9.655 1.00 84.75 175 ALA A N 1
ATOM 1336 C CA . ALA A 1 175 ? 36.293 -10.997 -9.751 1.00 84.75 175 ALA A CA 1
ATOM 1337 C C . ALA A 1 175 ? 37.726 -10.910 -10.300 1.00 84.75 175 ALA A C 1
ATOM 1339 O O . ALA A 1 175 ? 38.011 -10.045 -11.125 1.00 84.75 175 ALA A O 1
ATOM 1340 N N . ARG A 1 176 ? 38.622 -11.825 -9.894 1.00 84.25 176 ARG A N 1
ATOM 1341 C CA . ARG A 1 176 ? 39.987 -11.922 -10.454 1.00 84.25 176 ARG A CA 1
ATOM 1342 C C . ARG A 1 176 ? 39.979 -12.266 -11.943 1.00 84.25 176 ARG A C 1
ATOM 1344 O O . ARG A 1 176 ? 40.830 -11.774 -12.672 1.00 84.25 176 ARG A O 1
ATOM 1351 N N . ALA A 1 177 ? 39.009 -13.063 -12.386 1.00 80.88 177 ALA A N 1
ATOM 1352 C CA . ALA A 1 177 ? 38.792 -13.379 -13.796 1.00 80.88 177 ALA A CA 1
ATOM 1353 C C . ALA A 1 177 ? 38.107 -12.240 -14.589 1.00 80.88 177 ALA A C 1
ATOM 1355 O O . ALA A 1 177 ? 37.909 -12.361 -15.794 1.00 80.88 177 ALA A O 1
ATOM 1356 N N . GLY A 1 178 ? 37.748 -11.125 -13.937 1.00 78.88 178 GLY A N 1
ATOM 1357 C CA . GLY A 1 178 ? 37.155 -9.951 -14.584 1.00 78.88 178 GLY A CA 1
ATOM 1358 C C . GLY A 1 178 ? 35.672 -10.090 -14.942 1.00 78.88 178 GLY A C 1
ATOM 1359 O O . GLY A 1 178 ? 35.136 -9.245 -15.653 1.00 78.88 178 GLY A O 1
ATOM 1360 N N . HIS A 1 179 ? 34.989 -11.132 -14.459 1.00 78.81 179 HIS A N 1
ATOM 1361 C CA . HIS A 1 179 ? 33.588 -11.403 -14.806 1.00 78.81 179 HIS A CA 1
ATOM 1362 C C . HIS A 1 179 ? 32.581 -10.668 -13.912 1.00 78.81 179 HIS A C 1
ATOM 1364 O O . HIS A 1 179 ? 31.430 -10.469 -14.299 1.00 78.81 179 HIS A O 1
ATOM 1370 N N . VAL A 1 180 ? 33.002 -10.256 -12.715 1.00 84.00 180 VAL A N 1
ATOM 1371 C CA . VAL A 1 180 ? 32.146 -9.600 -11.717 1.00 84.00 180 VAL A CA 1
ATOM 1372 C C . VAL A 1 180 ? 32.880 -8.465 -11.011 1.00 84.00 180 VAL A C 1
ATOM 1374 O O . VAL A 1 180 ? 34.110 -8.418 -10.990 1.00 84.00 180 VAL A O 1
ATOM 1377 N N . GLN A 1 181 ? 32.127 -7.549 -10.401 1.00 84.81 181 GLN A N 1
ATOM 1378 C CA . GLN A 1 181 ? 32.708 -6.464 -9.612 1.00 84.81 181 GLN A CA 1
ATOM 1379 C C . GLN A 1 181 ? 33.328 -6.997 -8.309 1.00 84.81 181 GLN A C 1
ATOM 1381 O O . GLN A 1 181 ? 32.698 -7.802 -7.607 1.00 84.81 181 GLN A O 1
ATOM 1386 N N . PRO A 1 182 ? 34.528 -6.522 -7.925 1.00 84.69 182 PRO A N 1
ATOM 1387 C CA . PRO A 1 182 ? 35.148 -6.907 -6.668 1.00 84.69 182 PRO A CA 1
ATOM 1388 C C . PRO A 1 182 ? 34.312 -6.401 -5.490 1.00 84.69 182 PRO A C 1
ATOM 1390 O O . PRO A 1 182 ? 33.994 -5.217 -5.386 1.00 84.69 182 PRO A O 1
ATOM 1393 N N . TYR A 1 183 ? 33.988 -7.300 -4.566 1.00 85.06 183 TYR A N 1
ATOM 1394 C CA . TYR A 1 183 ? 33.284 -6.950 -3.341 1.00 85.06 183 TYR A CA 1
ATOM 1395 C C . TYR A 1 183 ? 34.290 -6.690 -2.217 1.00 85.06 183 TYR A C 1
ATOM 1397 O O . TYR A 1 183 ? 35.026 -7.590 -1.821 1.00 85.06 183 TYR A O 1
ATOM 1405 N N . ARG A 1 184 ? 34.352 -5.443 -1.735 1.00 79.00 184 ARG A N 1
ATOM 1406 C CA . ARG A 1 184 ? 35.366 -4.990 -0.761 1.00 79.00 184 ARG A CA 1
ATOM 1407 C C . ARG A 1 184 ? 34.840 -4.838 0.669 1.00 79.00 184 ARG A C 1
ATOM 1409 O O . ARG A 1 184 ? 35.627 -4.591 1.577 1.00 79.00 184 ARG A O 1
ATOM 1416 N N . ALA A 1 185 ? 33.529 -4.950 0.878 1.00 81.12 185 ALA A N 1
ATOM 1417 C CA . ALA A 1 185 ? 32.948 -4.799 2.205 1.00 81.12 185 ALA A CA 1
ATOM 1418 C C . ALA A 1 185 ? 33.209 -6.042 3.072 1.00 81.12 185 ALA A C 1
ATOM 1420 O O . ALA A 1 185 ? 33.150 -7.179 2.603 1.00 81.12 185 ALA A O 1
ATOM 1421 N N . LYS A 1 186 ? 33.497 -5.808 4.359 1.00 72.12 186 LYS A N 1
ATOM 1422 C CA . LYS A 1 186 ? 33.802 -6.863 5.339 1.00 72.12 186 LYS A CA 1
ATOM 1423 C C . LYS A 1 186 ? 32.554 -7.612 5.813 1.00 72.12 186 LYS A C 1
ATOM 1425 O O . LYS A 1 186 ? 32.653 -8.781 6.181 1.00 72.12 186 LYS A O 1
ATOM 1430 N N . ALA A 1 187 ? 31.391 -6.965 5.803 1.00 76.81 187 ALA A N 1
ATOM 1431 C CA . ALA A 1 187 ? 30.099 -7.596 6.071 1.00 76.81 187 ALA A CA 1
ATOM 1432 C C . ALA A 1 187 ? 29.556 -8.261 4.799 1.00 76.81 187 ALA A C 1
ATOM 1434 O O . ALA A 1 187 ? 29.928 -7.867 3.698 1.00 76.81 187 ALA A O 1
ATOM 1435 N N . MET A 1 188 ? 28.741 -9.309 4.929 1.00 79.00 188 MET A N 1
ATOM 1436 C CA . MET A 1 188 ? 27.964 -9.820 3.793 1.00 79.00 188 MET A CA 1
ATOM 1437 C C . MET A 1 188 ? 26.765 -8.898 3.535 1.00 79.00 188 MET A C 1
ATOM 1439 O O . MET A 1 188 ? 26.333 -8.222 4.468 1.00 79.00 188 MET A O 1
ATOM 1443 N N . PRO A 1 189 ? 26.214 -8.850 2.307 1.00 81.81 189 PRO A N 1
ATOM 1444 C CA . PRO A 1 189 ? 24.984 -8.106 2.048 1.00 81.81 189 PRO A CA 1
ATOM 1445 C C . PRO A 1 189 ? 23.845 -8.579 2.960 1.00 81.81 189 PRO A C 1
ATOM 1447 O O . PRO A 1 189 ? 23.700 -9.782 3.154 1.00 81.81 189 PRO A O 1
ATOM 1450 N N . ASP A 1 190 ? 22.992 -7.669 3.440 1.00 77.56 190 ASP A N 1
ATOM 1451 C CA . ASP A 1 190 ? 21.890 -7.986 4.375 1.00 77.56 190 ASP A CA 1
ATOM 1452 C C . ASP A 1 190 ? 20.961 -9.095 3.861 1.00 77.56 190 ASP A C 1
ATOM 1454 O O . ASP A 1 190 ? 20.411 -9.886 4.619 1.00 77.56 190 ASP A O 1
ATOM 1458 N N . GLN A 1 191 ? 20.826 -9.188 2.539 1.00 81.25 191 GLN A N 1
ATOM 1459 C CA . GLN A 1 191 ? 19.996 -10.180 1.861 1.00 81.25 191 GLN A CA 1
ATOM 1460 C C . GLN A 1 191 ? 20.574 -11.603 1.953 1.00 81.25 191 GLN A C 1
ATOM 1462 O O . GLN A 1 191 ? 19.835 -12.565 1.767 1.00 81.25 191 GLN A O 1
ATOM 1467 N N . PHE A 1 192 ? 21.869 -11.759 2.247 1.00 82.25 192 PHE A N 1
ATOM 1468 C CA . PHE A 1 192 ? 22.554 -13.053 2.306 1.00 82.25 192 PHE A CA 1
ATOM 1469 C C . PHE A 1 192 ? 21.986 -13.975 3.393 1.00 82.25 192 PHE A C 1
ATOM 1471 O O . PHE A 1 192 ? 21.791 -15.160 3.138 1.00 82.25 192 PHE A O 1
ATOM 1478 N N . SER A 1 193 ? 21.659 -13.441 4.574 1.00 77.62 193 SER A N 1
ATOM 1479 C CA . SER A 1 193 ? 21.121 -14.232 5.695 1.00 77.62 193 SER A CA 1
ATOM 1480 C C . SER A 1 193 ? 19.763 -14.857 5.369 1.00 77.62 193 SER A C 1
ATOM 1482 O O . SER A 1 193 ? 19.490 -15.994 5.735 1.00 77.62 193 SER A O 1
ATOM 1484 N N . THR A 1 194 ? 18.924 -14.141 4.619 1.00 80.81 194 THR A N 1
ATOM 1485 C CA . THR A 1 194 ? 17.641 -14.666 4.135 1.00 80.81 194 THR A CA 1
ATOM 1486 C C . THR A 1 194 ? 17.845 -15.715 3.043 1.00 80.81 194 THR A C 1
ATOM 1488 O O . THR A 1 194 ? 17.104 -16.686 2.973 1.00 80.81 194 THR A O 1
ATOM 1491 N N . ARG A 1 195 ? 18.857 -15.530 2.190 1.00 81.69 195 ARG A N 1
ATOM 1492 C CA . ARG A 1 195 ? 19.141 -16.409 1.049 1.00 81.69 195 ARG A CA 1
ATOM 1493 C C . ARG A 1 195 ? 19.740 -17.740 1.468 1.00 81.69 195 ARG A C 1
ATOM 1495 O O . ARG A 1 195 ? 19.358 -18.764 0.927 1.00 81.69 195 ARG A O 1
ATOM 1502 N N . ILE A 1 196 ? 20.638 -17.741 2.449 1.00 83.38 196 ILE A N 1
ATOM 1503 C CA . ILE A 1 196 ? 21.250 -18.981 2.934 1.00 83.38 196 ILE A CA 1
ATOM 1504 C C . ILE A 1 196 ? 20.249 -19.885 3.669 1.00 83.38 196 ILE A C 1
ATOM 1506 O O . ILE A 1 196 ? 20.456 -21.090 3.747 1.00 83.38 196 ILE A O 1
ATOM 1510 N N . ALA A 1 197 ? 19.148 -19.312 4.166 1.00 81.19 197 ALA A N 1
ATOM 1511 C CA . ALA A 1 197 ? 18.036 -20.068 4.732 1.00 81.19 197 ALA A CA 1
ATOM 1512 C C . ALA A 1 197 ? 17.187 -20.785 3.660 1.00 81.19 197 ALA A C 1
ATOM 1514 O O . ALA A 1 197 ? 16.440 -21.704 3.990 1.00 81.19 197 ALA A O 1
ATOM 1515 N N . GLU A 1 198 ? 17.287 -20.392 2.383 1.00 79.81 198 GLU A N 1
ATOM 1516 C CA . GLU A 1 198 ? 16.641 -21.094 1.272 1.00 79.81 198 GLU A CA 1
ATOM 1517 C C . GLU A 1 198 ? 17.437 -22.379 0.965 1.00 79.81 198 GLU A C 1
ATOM 1519 O O . GLU A 1 198 ? 18.627 -22.341 0.636 1.00 79.81 198 GLU A O 1
ATOM 1524 N N . ALA A 1 199 ? 16.787 -23.540 1.082 1.00 79.00 199 ALA A N 1
ATOM 1525 C CA . ALA A 1 199 ? 17.437 -24.833 0.877 1.00 79.00 199 ALA A CA 1
ATOM 1526 C C . ALA A 1 199 ? 18.058 -24.936 -0.528 1.00 79.00 199 ALA A C 1
ATOM 1528 O O . ALA A 1 199 ? 17.389 -24.702 -1.531 1.00 79.00 199 ALA A O 1
ATOM 1529 N N . GLY A 1 200 ? 19.344 -25.297 -0.600 1.00 81.56 200 GLY A N 1
ATOM 1530 C CA . GLY A 1 200 ? 20.068 -25.464 -1.866 1.00 81.56 200 GLY A CA 1
ATOM 1531 C C . GLY A 1 200 ? 20.487 -24.161 -2.558 1.00 81.56 200 GLY A C 1
ATOM 1532 O O . GLY A 1 200 ? 21.168 -24.215 -3.582 1.00 81.56 200 GLY A O 1
ATOM 1533 N N . TRP A 1 201 ? 20.163 -22.993 -1.993 1.00 87.81 201 TRP A N 1
ATOM 1534 C CA . TRP A 1 201 ? 20.472 -21.710 -2.627 1.00 87.81 201 TRP A CA 1
ATOM 1535 C C . TRP A 1 201 ? 21.973 -21.476 -2.814 1.00 87.81 201 TRP A C 1
ATOM 1537 O O . TRP A 1 201 ? 22.378 -20.944 -3.843 1.00 87.81 201 TRP A O 1
ATOM 1547 N N . LEU A 1 202 ? 22.811 -21.884 -1.853 1.00 86.12 202 LEU A N 1
ATOM 1548 C CA . LEU A 1 202 ? 24.264 -21.715 -1.957 1.00 86.12 202 LEU A CA 1
ATOM 1549 C C . LEU A 1 202 ? 24.828 -22.439 -3.187 1.00 86.12 202 LEU A C 1
ATOM 1551 O O . LEU A 1 202 ? 25.593 -21.851 -3.946 1.00 86.12 202 LEU A O 1
ATOM 1555 N N . GLU A 1 203 ? 24.400 -23.679 -3.418 1.00 86.94 203 GLU A N 1
ATOM 1556 C CA . GLU A 1 203 ? 24.812 -24.483 -4.574 1.00 86.94 203 GLU A CA 1
ATOM 1557 C C . GLU A 1 203 ? 24.350 -23.851 -5.892 1.00 86.94 203 GLU A C 1
ATOM 1559 O O . GLU A 1 203 ? 25.109 -23.761 -6.861 1.00 86.94 203 GLU A O 1
ATOM 1564 N N . GLU A 1 204 ? 23.113 -23.349 -5.932 1.00 85.44 204 GLU A N 1
ATOM 1565 C CA . GLU A 1 204 ? 22.600 -22.620 -7.094 1.00 85.44 204 GLU A CA 1
ATOM 1566 C C . GLU A 1 204 ? 23.353 -21.306 -7.335 1.00 85.44 204 GLU A C 1
ATOM 1568 O O . GLU A 1 204 ? 23.635 -20.956 -8.482 1.00 85.44 204 GLU A O 1
ATOM 1573 N N . ALA A 1 205 ? 23.719 -20.587 -6.272 1.00 87.19 205 ALA A N 1
ATOM 1574 C CA . ALA A 1 205 ? 24.477 -19.346 -6.355 1.00 87.19 205 ALA A CA 1
ATOM 1575 C C . ALA A 1 205 ? 25.895 -19.584 -6.894 1.00 87.19 205 ALA A C 1
ATOM 1577 O O . ALA A 1 205 ? 26.354 -18.814 -7.738 1.00 87.19 205 ALA A O 1
ATOM 1578 N N . LEU A 1 206 ? 26.565 -20.662 -6.471 1.00 89.06 206 LEU A N 1
ATOM 1579 C CA . LEU A 1 206 ? 27.874 -21.057 -7.001 1.00 89.06 206 LEU A CA 1
ATOM 1580 C C . LEU A 1 206 ? 27.797 -21.383 -8.500 1.00 89.06 206 LEU A C 1
ATOM 1582 O O . LEU A 1 206 ? 28.576 -20.840 -9.284 1.00 89.06 206 LEU A O 1
ATOM 1586 N N . ARG A 1 207 ? 26.791 -22.159 -8.926 1.00 87.69 207 ARG A N 1
ATOM 1587 C CA . ARG A 1 207 ? 26.548 -22.442 -10.355 1.00 87.69 207 ARG A CA 1
ATOM 1588 C C . ARG A 1 207 ? 26.235 -21.182 -11.157 1.00 87.69 207 ARG A C 1
ATOM 1590 O O . ARG A 1 207 ? 26.695 -21.035 -12.288 1.00 87.69 207 ARG A O 1
ATOM 1597 N N . ALA A 1 208 ? 25.480 -20.249 -10.579 1.00 87.19 208 ALA A N 1
ATOM 1598 C CA . ALA A 1 208 ? 25.200 -18.977 -11.228 1.00 87.19 208 ALA A CA 1
ATOM 1599 C C . ALA A 1 208 ? 26.481 -18.153 -11.426 1.00 87.19 208 ALA A C 1
ATOM 1601 O O . ALA A 1 208 ? 26.652 -17.591 -12.504 1.00 87.19 208 ALA A O 1
ATOM 1602 N N . ILE A 1 209 ? 27.400 -18.124 -10.448 1.00 87.69 209 ILE A N 1
ATOM 1603 C CA . ILE A 1 209 ? 28.703 -17.443 -10.575 1.00 87.69 209 ILE A CA 1
ATOM 1604 C C . ILE A 1 209 ? 29.514 -18.012 -11.747 1.00 87.69 209 ILE A C 1
ATOM 1606 O O . ILE A 1 209 ? 30.080 -17.240 -12.521 1.00 87.69 209 ILE A O 1
ATOM 1610 N N . GLU A 1 210 ? 29.525 -19.334 -11.927 1.00 87.06 210 GLU A N 1
ATOM 1611 C CA . GLU A 1 210 ? 30.184 -19.994 -13.066 1.00 87.06 210 GLU A CA 1
ATOM 1612 C C . GLU A 1 210 ? 29.512 -19.697 -14.415 1.00 87.06 210 GLU A C 1
ATOM 1614 O O . GLU A 1 210 ? 30.156 -19.756 -15.465 1.00 87.06 210 GLU A O 1
ATOM 1619 N N . HIS A 1 211 ? 28.217 -19.373 -14.404 1.00 84.44 211 HIS A N 1
ATOM 1620 C CA . HIS A 1 211 ? 27.444 -19.060 -15.607 1.00 84.44 211 HIS A CA 1
ATOM 1621 C C . HIS A 1 211 ? 27.542 -17.584 -16.024 1.00 84.44 211 HIS A C 1
ATOM 1623 O O . HIS A 1 211 ? 27.414 -17.276 -17.209 1.00 84.44 211 HIS A O 1
ATOM 1629 N N . LEU A 1 212 ? 27.856 -16.670 -15.096 1.00 83.19 212 LEU A N 1
ATOM 1630 C CA . LEU A 1 212 ? 28.003 -15.229 -15.366 1.00 83.19 212 LEU A CA 1
ATOM 1631 C C . LEU A 1 212 ? 28.922 -14.864 -16.553 1.00 83.19 212 LEU A C 1
ATOM 1633 O O . LEU A 1 212 ? 28.554 -13.948 -17.287 1.00 83.19 212 LEU A O 1
ATOM 1637 N N . PRO A 1 213 ? 30.050 -15.551 -16.827 1.00 81.56 213 PRO A N 1
ATOM 1638 C CA . PRO A 1 213 ? 30.888 -15.269 -17.998 1.00 81.56 213 PRO A CA 1
ATOM 1639 C C . PRO A 1 213 ? 30.182 -15.484 -19.347 1.00 81.56 213 PRO A C 1
ATOM 1641 O O . PRO A 1 213 ? 30.595 -14.918 -20.359 1.00 81.56 213 PRO A O 1
ATOM 1644 N N . LYS A 1 214 ? 29.134 -16.318 -19.389 1.00 79.81 214 LYS A N 1
ATOM 1645 C CA . LYS A 1 214 ? 28.360 -16.616 -20.609 1.00 79.81 214 LYS A CA 1
ATOM 1646 C C . LYS A 1 214 ? 27.272 -15.573 -20.875 1.00 79.81 214 LYS A C 1
ATOM 1648 O O . LYS A 1 214 ? 26.795 -15.457 -22.007 1.00 79.81 214 LYS A O 1
ATOM 1653 N N . CYS A 1 215 ? 26.917 -14.790 -19.860 1.00 78.94 215 CYS A N 1
ATOM 1654 C CA . CYS A 1 215 ? 25.920 -13.737 -19.945 1.00 78.94 215 CYS A CA 1
ATOM 1655 C C . CYS A 1 215 ? 26.494 -12.520 -20.687 1.00 78.94 215 CYS A C 1
ATOM 1657 O O . CYS A 1 215 ? 27.465 -11.914 -20.244 1.00 78.94 215 CYS A O 1
ATOM 1659 N N . ARG A 1 216 ? 25.876 -12.112 -21.803 1.00 66.75 216 ARG A N 1
ATOM 1660 C CA . ARG A 1 216 ? 26.325 -10.947 -22.602 1.00 66.75 216 ARG A CA 1
ATOM 1661 C C . ARG A 1 216 ? 25.551 -9.657 -22.319 1.00 66.75 216 ARG A C 1
ATOM 1663 O O . ARG A 1 216 ? 25.781 -8.656 -22.982 1.00 66.75 216 ARG A O 1
ATOM 1670 N N . TYR A 1 217 ? 24.626 -9.679 -21.360 1.00 63.97 217 TYR A N 1
ATOM 1671 C CA . TYR A 1 217 ? 23.707 -8.565 -21.093 1.00 63.97 217 TYR A CA 1
ATOM 1672 C C . TYR A 1 217 ? 24.218 -7.556 -20.042 1.00 63.97 217 TYR A C 1
ATOM 1674 O O . TYR A 1 217 ? 23.486 -6.657 -19.635 1.00 63.97 217 TYR A O 1
ATOM 1682 N N . PHE A 1 218 ? 25.451 -7.705 -19.558 1.00 71.12 218 PHE A N 1
ATOM 1683 C CA . PHE A 1 218 ? 25.999 -6.876 -18.486 1.00 71.12 218 PHE A CA 1
ATOM 1684 C C . PHE A 1 218 ? 27.041 -5.891 -19.034 1.00 71.12 218 PHE A C 1
ATOM 1686 O O . PHE A 1 218 ? 28.220 -6.222 -19.103 1.00 71.12 218 PHE A O 1
ATOM 1693 N N . ASP A 1 219 ? 26.615 -4.669 -19.384 1.00 62.81 219 ASP A N 1
ATOM 1694 C CA . ASP A 1 219 ? 27.533 -3.561 -19.728 1.00 62.81 219 ASP A CA 1
ATOM 1695 C C . ASP A 1 219 ? 28.416 -3.163 -18.531 1.00 62.81 219 ASP A C 1
ATOM 1697 O O . ASP A 1 219 ? 29.546 -2.708 -18.679 1.00 62.81 219 ASP A O 1
ATOM 1701 N N . THR A 1 220 ? 27.898 -3.357 -17.314 1.00 72.69 220 THR A N 1
ATOM 1702 C CA . THR A 1 220 ? 28.653 -3.288 -16.058 1.00 72.69 220 THR A CA 1
ATOM 1703 C C . THR A 1 220 ? 28.665 -4.677 -15.418 1.00 72.69 220 THR A C 1
ATOM 1705 O O . THR A 1 220 ? 27.583 -5.250 -15.263 1.00 72.69 220 THR A O 1
ATOM 1708 N N . PRO A 1 221 ? 29.834 -5.215 -15.012 1.00 79.12 221 PRO A N 1
ATOM 1709 C CA . PRO A 1 221 ? 29.929 -6.530 -14.380 1.00 79.12 221 PRO A CA 1
ATOM 1710 C C . PRO A 1 221 ? 28.986 -6.666 -13.177 1.00 79.12 221 PRO A C 1
ATOM 1712 O O . PRO A 1 221 ? 28.779 -5.707 -12.430 1.00 79.12 221 PRO A O 1
ATOM 1715 N N . ALA A 1 222 ? 28.421 -7.859 -12.977 1.00 84.12 222 ALA A N 1
ATOM 1716 C CA . ALA A 1 222 ? 27.459 -8.100 -11.903 1.00 84.12 222 ALA A CA 1
ATOM 1717 C C . ALA A 1 222 ? 28.076 -7.837 -10.515 1.00 84.12 222 ALA A C 1
ATOM 1719 O O . ALA A 1 222 ? 29.268 -8.058 -10.291 1.00 84.12 222 ALA A O 1
ATOM 1720 N N . THR A 1 223 ? 27.258 -7.370 -9.571 1.00 86.69 223 THR A N 1
ATOM 1721 C CA . THR A 1 223 ? 27.661 -7.092 -8.180 1.00 86.69 223 THR A CA 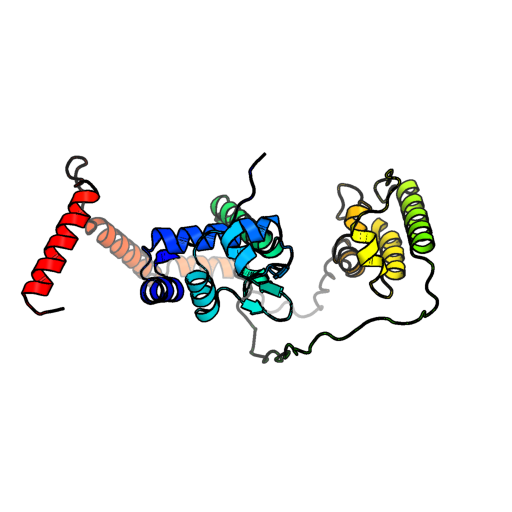1
ATOM 1722 C C . THR A 1 223 ? 27.178 -8.186 -7.227 1.00 86.69 223 THR A C 1
ATOM 1724 O O . THR A 1 223 ? 26.143 -8.811 -7.458 1.00 86.69 223 THR A O 1
ATOM 1727 N N . LEU A 1 224 ? 27.880 -8.391 -6.104 1.00 85.44 224 LEU A N 1
ATOM 1728 C CA . LEU A 1 224 ? 27.488 -9.410 -5.117 1.00 85.44 224 LEU A CA 1
ATOM 1729 C C . LEU A 1 224 ? 26.109 -9.115 -4.500 1.00 85.44 224 LEU A C 1
ATOM 1731 O O . LEU A 1 224 ? 25.363 -10.028 -4.155 1.00 85.44 224 LEU A O 1
ATOM 1735 N N . ILE A 1 225 ? 25.744 -7.832 -4.413 1.00 86.38 225 ILE A N 1
ATOM 1736 C CA . ILE A 1 225 ? 24.420 -7.384 -3.964 1.00 86.38 225 ILE A CA 1
ATOM 1737 C C . ILE A 1 225 ? 23.338 -7.845 -4.949 1.00 86.38 225 ILE A C 1
ATOM 1739 O O . ILE A 1 225 ? 22.293 -8.324 -4.520 1.00 86.38 225 ILE A O 1
ATOM 1743 N N . GLN A 1 226 ? 23.591 -7.759 -6.262 1.00 84.81 226 GLN A N 1
ATOM 1744 C CA . GLN A 1 226 ? 22.669 -8.287 -7.272 1.00 84.81 226 GLN A CA 1
ATOM 1745 C C . GLN A 1 226 ? 22.542 -9.808 -7.178 1.00 84.81 226 GLN A C 1
ATOM 1747 O O . GLN A 1 226 ? 21.421 -10.300 -7.258 1.00 84.81 226 GLN A O 1
ATOM 1752 N N . LEU A 1 227 ? 23.644 -10.533 -6.936 1.00 87.75 227 LEU A N 1
ATOM 1753 C CA . LEU A 1 227 ? 23.609 -11.988 -6.745 1.00 87.75 227 LEU A CA 1
ATOM 1754 C C . LEU A 1 227 ? 22.709 -12.392 -5.565 1.00 87.75 227 LEU A C 1
ATOM 1756 O O . LEU A 1 227 ? 21.890 -13.298 -5.698 1.00 87.75 227 LEU A O 1
ATOM 1760 N N . CYS A 1 228 ? 22.817 -11.687 -4.435 1.00 86.19 228 CYS A N 1
ATOM 1761 C CA . CYS A 1 228 ? 21.983 -11.927 -3.249 1.00 86.19 228 CYS A CA 1
ATOM 1762 C C . CYS A 1 228 ? 20.533 -11.411 -3.409 1.00 86.19 228 CYS A C 1
ATOM 1764 O O . CYS A 1 228 ? 19.672 -11.676 -2.562 1.00 86.19 228 CYS A O 1
ATOM 1766 N N . GLY A 1 229 ? 20.250 -10.701 -4.506 1.00 84.56 229 GLY A N 1
ATOM 1767 C CA . GLY A 1 229 ? 18.942 -10.167 -4.854 1.00 84.56 229 GLY A CA 1
ATOM 1768 C C . GLY A 1 229 ? 17.897 -11.249 -5.119 1.00 84.56 229 GLY A C 1
ATOM 1769 O O . GLY A 1 229 ? 18.179 -12.319 -5.664 1.00 84.56 229 GLY A O 1
ATOM 1770 N N . LYS A 1 230 ? 16.637 -10.954 -4.773 1.00 80.88 230 LYS A N 1
ATOM 1771 C CA . LYS A 1 230 ? 15.522 -11.896 -4.944 1.00 80.88 230 LYS A CA 1
ATOM 1772 C C . LYS A 1 230 ? 15.372 -12.350 -6.397 1.00 80.88 230 LYS A C 1
ATOM 1774 O O . LYS A 1 230 ? 15.087 -11.550 -7.290 1.00 80.88 230 LYS A O 1
ATOM 1779 N N . GLY A 1 231 ? 15.524 -13.657 -6.607 1.00 80.56 231 GLY A N 1
ATOM 1780 C CA . GLY A 1 231 ? 15.349 -14.316 -7.900 1.00 80.56 231 GLY A CA 1
ATOM 1781 C C . GLY A 1 231 ? 16.437 -14.017 -8.932 1.00 80.56 231 GLY A C 1
ATOM 1782 O O . GLY A 1 231 ? 16.247 -14.359 -10.093 1.00 80.56 231 GLY A O 1
ATOM 1783 N N . PHE A 1 232 ? 17.552 -13.372 -8.569 1.00 86.50 232 PHE A N 1
ATOM 1784 C CA . PHE A 1 232 ? 18.635 -13.120 -9.525 1.00 86.50 232 PHE A CA 1
ATOM 1785 C C . PHE A 1 232 ? 19.316 -14.421 -9.965 1.00 86.50 232 PHE A C 1
ATOM 1787 O O . PHE A 1 232 ? 19.411 -14.674 -11.161 1.00 86.50 232 PHE A O 1
ATOM 1794 N N . VAL A 1 233 ? 19.697 -15.276 -9.009 1.00 85.50 233 VAL A N 1
ATOM 1795 C CA . VAL A 1 233 ? 20.275 -16.612 -9.264 1.00 85.50 233 VAL A CA 1
ATOM 1796 C C . VAL A 1 233 ? 19.379 -17.423 -10.204 1.00 85.50 233 VAL A C 1
ATOM 1798 O O . VAL A 1 233 ? 19.832 -17.889 -11.246 1.00 85.50 233 VAL A O 1
ATOM 1801 N N . THR A 1 234 ? 18.075 -17.476 -9.921 1.00 85.62 234 THR A N 1
ATOM 1802 C CA . THR A 1 234 ? 17.087 -18.161 -10.765 1.00 85.62 234 THR A CA 1
ATOM 1803 C C . THR A 1 234 ? 17.036 -17.599 -12.188 1.00 85.62 234 THR A C 1
ATOM 1805 O O . THR A 1 234 ? 16.932 -18.359 -13.143 1.00 85.62 234 THR A O 1
ATOM 1808 N N . LYS A 1 235 ? 17.133 -16.275 -12.363 1.00 83.19 235 LYS A N 1
ATOM 1809 C CA . LYS A 1 235 ? 17.120 -15.629 -13.689 1.00 83.19 235 LYS A CA 1
ATOM 1810 C C . LYS A 1 235 ? 18.393 -15.893 -14.489 1.00 83.19 235 LYS A C 1
ATOM 1812 O O . LYS A 1 235 ? 18.312 -16.084 -15.701 1.00 83.19 235 LYS A O 1
ATOM 1817 N N . VAL A 1 236 ? 19.548 -15.917 -13.821 1.00 85.94 236 VAL A N 1
ATOM 1818 C CA . VAL A 1 236 ? 20.828 -16.300 -14.437 1.00 85.94 236 VAL A CA 1
ATOM 1819 C C . VAL A 1 236 ? 20.757 -17.745 -14.917 1.00 85.94 236 VAL A C 1
ATOM 1821 O O . VAL A 1 236 ? 21.019 -18.003 -16.086 1.00 85.94 236 VAL A O 1
ATOM 1824 N N . MET A 1 237 ? 20.295 -18.659 -14.063 1.00 84.00 237 MET A N 1
ATOM 1825 C CA . MET A 1 237 ? 20.154 -20.075 -14.416 1.00 84.00 237 MET A CA 1
ATOM 1826 C C . MET A 1 237 ? 19.071 -20.334 -15.472 1.00 84.00 237 MET A C 1
ATOM 1828 O O . MET A 1 237 ? 19.201 -21.256 -16.272 1.00 84.00 237 MET A O 1
ATOM 1832 N N . ALA A 1 238 ? 18.029 -19.502 -15.533 1.00 81.88 238 ALA A N 1
ATOM 1833 C CA . ALA A 1 238 ? 17.015 -19.548 -16.587 1.00 81.88 238 ALA A CA 1
ATOM 1834 C C . ALA A 1 238 ? 17.515 -19.012 -17.946 1.00 81.88 238 ALA A C 1
ATOM 1836 O O . ALA A 1 238 ? 16.737 -18.953 -18.900 1.00 81.88 238 ALA A O 1
ATOM 1837 N N . GLY A 1 239 ? 18.781 -18.585 -18.044 1.00 77.06 239 GLY A N 1
ATOM 1838 C CA . GLY A 1 239 ? 19.375 -18.070 -19.278 1.00 77.06 239 GLY A CA 1
ATOM 1839 C C . GLY A 1 239 ? 18.795 -16.725 -19.717 1.00 77.06 239 GLY A C 1
ATOM 1840 O O . GLY A 1 239 ? 18.916 -16.350 -20.881 1.00 77.06 239 GLY A O 1
ATOM 1841 N N . GLN A 1 240 ? 18.166 -15.966 -18.807 1.00 78.94 240 GLN A N 1
ATOM 1842 C CA . GLN A 1 240 ? 17.579 -14.660 -19.134 1.00 78.94 240 GLN A CA 1
ATOM 1843 C C . GLN A 1 240 ? 18.626 -13.673 -19.679 1.00 78.94 240 GLN A C 1
ATOM 1845 O O . GLN A 1 240 ? 18.288 -12.770 -20.446 1.00 78.94 240 GLN A O 1
ATOM 1850 N N . TYR A 1 241 ? 19.885 -13.843 -19.272 1.00 81.12 241 TYR A N 1
ATOM 1851 C CA . TYR A 1 241 ? 21.006 -12.972 -19.625 1.00 81.12 241 TYR A CA 1
ATOM 1852 C C . TYR A 1 241 ? 21.946 -13.584 -20.678 1.00 81.12 241 TYR A C 1
ATOM 1854 O O . TYR A 1 241 ? 22.948 -12.959 -21.044 1.00 81.12 241 TYR A O 1
ATOM 1862 N N . ASP A 1 242 ? 21.617 -14.774 -21.185 1.00 81.06 242 ASP A N 1
ATOM 1863 C CA . ASP A 1 242 ? 22.378 -15.452 -22.232 1.00 81.06 242 ASP A CA 1
ATOM 1864 C C . ASP A 1 242 ? 22.151 -14.770 -23.589 1.00 81.06 242 ASP A C 1
ATOM 1866 O O . ASP A 1 242 ? 21.095 -14.169 -23.831 1.00 81.06 242 ASP A O 1
ATOM 1870 N N . PRO A 1 243 ? 23.120 -14.845 -24.522 1.00 70.62 243 PRO A N 1
ATOM 1871 C CA . PRO A 1 243 ? 22.888 -14.384 -25.881 1.00 70.62 243 PRO A CA 1
ATOM 1872 C C . PRO A 1 243 ? 21.678 -15.114 -26.467 1.00 70.62 243 PRO A C 1
ATOM 1874 O O . PRO A 1 243 ? 21.579 -16.341 -26.385 1.00 70.62 243 PRO A O 1
ATOM 1877 N N . LYS A 1 244 ? 20.762 -14.363 -27.094 1.00 64.56 244 LYS A N 1
ATOM 1878 C CA . LYS A 1 244 ? 19.646 -14.959 -27.834 1.00 64.56 244 LYS A CA 1
ATOM 1879 C C . LYS A 1 244 ? 20.214 -16.015 -28.773 1.00 64.56 244 LYS A C 1
ATOM 1881 O O . LYS A 1 244 ? 21.041 -15.696 -29.628 1.00 64.56 244 LYS A O 1
ATOM 1886 N N . LYS A 1 245 ? 19.758 -17.261 -28.612 1.00 56.38 245 LYS A N 1
ATOM 1887 C CA . LYS A 1 245 ? 20.043 -18.337 -29.561 1.00 56.38 245 LYS A CA 1
ATOM 1888 C C . LYS A 1 245 ? 19.739 -17.771 -30.953 1.00 56.38 245 LYS A C 1
ATOM 1890 O O . LYS A 1 245 ? 18.642 -17.218 -31.108 1.00 56.38 245 LYS A O 1
ATOM 1895 N N . PRO A 1 246 ? 20.672 -17.821 -31.926 1.00 48.28 246 PRO A N 1
ATOM 1896 C CA . PRO A 1 246 ? 20.342 -17.393 -33.275 1.00 48.28 246 PRO A CA 1
ATOM 1897 C C . PRO A 1 246 ? 19.072 -18.144 -33.646 1.00 48.28 246 PRO A C 1
ATOM 1899 O O . PRO A 1 246 ? 18.981 -19.351 -33.389 1.00 48.28 246 PRO A O 1
ATOM 1902 N N . ALA A 1 247 ? 18.059 -17.414 -34.123 1.00 45.34 247 ALA A N 1
ATOM 1903 C CA . ALA A 1 247 ? 16.853 -18.038 -34.638 1.00 45.34 247 ALA A CA 1
ATOM 1904 C C . ALA A 1 247 ? 17.336 -19.183 -35.524 1.00 45.34 247 ALA A C 1
ATOM 1906 O O . ALA A 1 247 ? 18.132 -18.930 -36.430 1.00 45.34 247 ALA A O 1
ATOM 1907 N N . LYS A 1 248 ? 16.974 -20.433 -35.189 1.00 45.31 248 LYS A N 1
ATOM 1908 C CA . LYS A 1 248 ? 17.215 -21.566 -36.083 1.00 45.31 248 LYS A CA 1
ATOM 1909 C C . LYS A 1 248 ? 16.697 -21.076 -37.421 1.00 45.31 248 LYS A C 1
ATOM 1911 O O . LYS A 1 248 ? 15.492 -20.855 -37.534 1.00 45.31 248 LYS A O 1
ATOM 1916 N N . GLY A 1 249 ? 17.612 -20.793 -38.351 1.00 39.91 249 GLY A N 1
ATOM 1917 C CA . GLY A 1 249 ? 17.252 -20.426 -39.703 1.00 39.91 249 GLY A CA 1
ATOM 1918 C C . GLY A 1 249 ? 16.310 -21.523 -40.129 1.00 39.91 249 GLY A C 1
ATOM 1919 O O . GLY A 1 249 ? 16.700 -22.691 -40.110 1.00 39.91 249 GLY A O 1
ATOM 1920 N N . GLY A 1 250 ? 15.041 -21.172 -40.330 1.00 34.78 250 GLY A N 1
ATOM 1921 C CA . GLY A 1 250 ? 14.092 -22.114 -40.871 1.00 34.78 250 GLY A CA 1
ATOM 1922 C C . GLY A 1 250 ? 14.710 -22.552 -42.180 1.00 34.78 250 GLY A C 1
ATOM 1923 O O . GLY A 1 250 ? 14.789 -21.758 -43.115 1.00 34.78 250 GLY A O 1
ATOM 1924 N N . SER A 1 251 ? 15.238 -23.771 -42.214 1.00 36.56 251 SER A N 1
ATOM 1925 C CA . SER A 1 251 ? 15.482 -24.463 -43.458 1.00 36.56 251 SER A CA 1
ATOM 1926 C C . SER A 1 251 ? 14.112 -24.530 -44.104 1.00 36.56 251 SER A C 1
ATOM 1928 O O . SER A 1 251 ? 13.256 -25.307 -43.676 1.00 36.56 251 SER A O 1
ATOM 1930 N N . HIS A 1 252 ? 13.870 -23.621 -45.044 1.00 39.84 252 HIS A N 1
ATOM 1931 C CA . HIS A 1 252 ? 12.722 -23.710 -45.920 1.00 39.84 252 HIS A CA 1
ATOM 1932 C C . HIS A 1 252 ? 12.804 -25.111 -46.540 1.00 39.84 252 HIS A C 1
ATOM 1934 O O . HIS A 1 252 ? 13.855 -25.438 -47.103 1.00 39.84 252 HIS A O 1
ATOM 1940 N N . PRO A 1 253 ? 11.794 -25.981 -46.370 1.00 40.50 253 PRO A N 1
ATOM 1941 C CA . PRO A 1 253 ? 11.827 -27.280 -47.021 1.00 40.50 253 PRO A CA 1
ATOM 1942 C C . PRO A 1 253 ? 11.939 -27.031 -48.531 1.00 40.50 253 PRO A C 1
ATOM 1944 O O . PRO A 1 253 ? 11.328 -26.072 -49.022 1.00 40.50 253 PRO A O 1
ATOM 1947 N N . PRO A 1 254 ? 12.700 -27.838 -49.287 1.00 45.91 254 PRO A N 1
ATOM 1948 C CA . PRO A 1 254 ? 12.722 -27.717 -50.734 1.00 45.91 254 PRO A CA 1
ATOM 1949 C C . PRO A 1 254 ? 11.367 -28.217 -51.242 1.00 45.91 254 PRO A C 1
ATOM 1951 O O . PRO A 1 254 ? 11.162 -29.407 -51.449 1.00 45.91 254 PRO A O 1
ATOM 1954 N N . GLY A 1 255 ? 10.401 -27.309 -51.344 1.00 40.34 255 GLY A N 1
ATOM 1955 C CA . GLY A 1 255 ? 9.029 -27.624 -51.711 1.00 40.34 255 GLY A CA 1
ATOM 1956 C C . GLY A 1 255 ? 8.385 -26.463 -52.456 1.00 40.34 255 GLY A C 1
ATOM 1957 O O . GLY A 1 255 ? 7.995 -25.479 -51.835 1.00 40.34 255 GLY A O 1
ATOM 1958 N N . GLY A 1 256 ? 8.301 -26.615 -53.781 1.00 38.47 256 GLY A N 1
ATOM 1959 C CA . GLY A 1 256 ? 7.299 -26.012 -54.667 1.00 38.47 256 GLY A CA 1
ATOM 1960 C C . GLY A 1 256 ? 7.312 -24.491 -54.826 1.00 38.47 256 GLY A C 1
ATOM 1961 O O . GLY A 1 256 ? 6.674 -23.769 -54.065 1.00 38.47 256 GLY A O 1
ATOM 1962 N N . LEU A 1 257 ? 7.943 -24.005 -55.896 1.00 46.72 257 LEU A N 1
ATOM 1963 C CA . LEU A 1 257 ? 7.718 -22.665 -56.453 1.00 46.72 257 LEU A CA 1
ATOM 1964 C C . LEU A 1 257 ? 6.431 -22.632 -57.300 1.00 46.72 257 LEU A C 1
ATOM 1966 O O . LEU A 1 257 ? 6.474 -22.281 -58.472 1.00 46.72 257 LEU A O 1
ATOM 1970 N N . GLU A 1 258 ? 5.282 -22.982 -56.728 1.00 48.22 258 GLU A N 1
ATOM 1971 C CA . GLU A 1 258 ? 3.990 -22.789 -57.398 1.00 48.22 258 GLU A CA 1
ATOM 1972 C C . GLU A 1 258 ? 3.042 -22.040 -56.460 1.00 48.22 258 GLU A C 1
ATOM 1974 O O . GLU A 1 258 ? 2.664 -22.531 -55.399 1.00 48.22 258 GLU A O 1
ATOM 1979 N N . GLY A 1 259 ? 2.699 -20.802 -56.832 1.00 57.59 259 GLY A N 1
ATOM 1980 C CA . GLY A 1 259 ? 1.594 -20.057 -56.218 1.00 57.59 259 GLY A CA 1
ATOM 1981 C C . GLY A 1 259 ? 1.946 -18.860 -55.329 1.00 57.59 259 GLY A C 1
ATOM 1982 O O . GLY A 1 259 ? 1.050 -18.322 -54.677 1.00 57.59 259 GLY A O 1
ATOM 1983 N N . ARG A 1 260 ? 3.198 -18.381 -55.283 1.00 53.22 260 ARG A N 1
ATOM 1984 C CA . ARG A 1 260 ? 3.462 -17.057 -54.684 1.00 53.22 260 ARG A CA 1
ATOM 1985 C C . ARG A 1 260 ? 3.124 -15.963 -55.691 1.00 53.22 260 ARG A C 1
ATOM 1987 O O . ARG A 1 260 ? 3.781 -15.868 -56.722 1.00 53.22 260 ARG A O 1
ATOM 1994 N N . ARG A 1 261 ? 2.121 -15.148 -55.348 1.00 60.53 261 ARG A N 1
ATOM 1995 C CA . ARG A 1 261 ? 1.743 -13.937 -56.090 1.00 60.53 261 ARG A CA 1
ATOM 1996 C C . ARG A 1 261 ? 2.965 -13.058 -56.302 1.00 60.53 261 ARG A C 1
ATOM 1998 O O . ARG A 1 261 ? 3.766 -12.871 -55.379 1.00 60.53 261 ARG A O 1
ATOM 2005 N N . THR A 1 262 ? 3.107 -12.540 -57.510 1.00 73.12 262 THR A N 1
ATOM 2006 C CA . THR A 1 262 ? 4.232 -11.670 -57.845 1.00 73.12 262 THR A CA 1
ATOM 2007 C C . THR A 1 262 ? 4.060 -10.306 -57.172 1.00 73.12 262 THR A C 1
ATOM 2009 O O . THR A 1 262 ? 2.956 -9.885 -56.815 1.00 73.12 262 THR A O 1
ATOM 2012 N N . ALA A 1 263 ? 5.169 -9.595 -56.963 1.00 59.75 263 ALA A N 1
ATOM 2013 C CA . ALA A 1 263 ? 5.135 -8.248 -56.391 1.00 59.75 263 ALA A CA 1
ATOM 2014 C C . ALA A 1 263 ? 4.297 -7.274 -57.247 1.00 59.75 263 ALA A C 1
ATOM 2016 O O . ALA A 1 263 ? 3.690 -6.347 -56.715 1.00 59.75 263 ALA A O 1
ATOM 2017 N N . GLU A 1 264 ? 4.219 -7.521 -58.555 1.00 62.41 264 GLU A N 1
ATOM 2018 C CA . GLU A 1 264 ? 3.426 -6.740 -59.505 1.00 62.41 264 GLU A CA 1
ATOM 2019 C C . GLU A 1 264 ? 1.922 -6.996 -59.352 1.00 62.41 264 GLU A C 1
ATOM 2021 O O . GLU A 1 264 ? 1.136 -6.048 -59.333 1.00 62.41 264 GLU A O 1
ATOM 2026 N N . GLU A 1 265 ? 1.511 -8.249 -59.140 1.00 68.25 265 GLU A N 1
ATOM 2027 C CA . GLU A 1 265 ? 0.114 -8.593 -58.847 1.00 68.25 265 GLU A CA 1
ATOM 2028 C C . GLU A 1 265 ? -0.355 -7.922 -57.552 1.00 68.25 265 GLU A C 1
ATOM 2030 O O . GLU A 1 265 ? -1.409 -7.282 -57.531 1.00 68.25 265 GLU A O 1
ATOM 2035 N N . ALA A 1 266 ? 0.471 -7.959 -56.502 1.00 64.88 266 ALA A N 1
ATOM 2036 C CA . ALA A 1 266 ? 0.181 -7.261 -55.253 1.00 64.88 266 ALA A CA 1
ATOM 2037 C C . ALA A 1 266 ? 0.078 -5.733 -55.452 1.00 64.88 266 ALA A C 1
ATOM 2039 O O . ALA A 1 266 ? -0.841 -5.106 -54.924 1.00 64.88 266 ALA A O 1
ATOM 2040 N N . ALA A 1 267 ? 0.966 -5.121 -56.243 1.00 67.81 267 ALA A N 1
ATOM 2041 C CA . ALA A 1 267 ? 0.911 -3.686 -56.541 1.00 67.81 267 ALA A CA 1
ATOM 2042 C C . ALA A 1 267 ? -0.345 -3.296 -57.349 1.00 67.81 267 ALA A C 1
ATOM 2044 O O . ALA A 1 267 ? -0.967 -2.258 -57.098 1.00 67.81 267 ALA A O 1
ATOM 2045 N N . SER A 1 268 ? -0.768 -4.149 -58.284 1.00 72.50 268 SER A N 1
ATOM 2046 C CA . SER A 1 268 ? -1.967 -3.920 -59.097 1.00 72.50 268 SER A CA 1
ATOM 2047 C C . SER A 1 268 ? -3.264 -4.014 -58.278 1.00 72.50 268 SER A C 1
ATOM 2049 O O . SER A 1 268 ? -4.159 -3.182 -58.448 1.00 72.50 268 SER A O 1
ATOM 2051 N N . GLU A 1 269 ? -3.343 -4.938 -57.313 1.00 71.50 269 GLU A N 1
ATOM 2052 C CA . GLU A 1 269 ? -4.470 -5.041 -56.376 1.00 71.50 269 GLU A CA 1
ATOM 2053 C C . GLU A 1 269 ? -4.566 -3.818 -55.458 1.00 71.50 269 GLU A C 1
ATOM 2055 O O . GLU A 1 269 ? -5.662 -3.302 -55.239 1.00 71.50 269 GLU A O 1
ATOM 2060 N N . TRP A 1 270 ? -3.434 -3.300 -54.972 1.00 67.69 270 TRP A N 1
ATOM 2061 C CA . TRP A 1 270 ? -3.406 -2.069 -54.175 1.00 67.69 270 TRP A CA 1
ATOM 2062 C C . TRP A 1 270 ? -3.909 -0.858 -54.958 1.00 67.69 270 TRP A C 1
ATOM 2064 O O . TRP A 1 270 ? -4.693 -0.063 -54.440 1.00 67.69 270 TRP A O 1
ATOM 2074 N N . THR A 1 271 ? -3.511 -0.747 -56.224 1.00 74.00 271 THR A N 1
ATOM 2075 C CA . THR A 1 271 ? -3.960 0.340 -57.103 1.00 74.00 271 THR A CA 1
ATOM 2076 C C . THR A 1 271 ? -5.461 0.215 -57.395 1.00 74.00 271 THR A C 1
ATOM 2078 O O . THR A 1 271 ? -6.193 1.203 -57.366 1.00 74.00 271 THR A O 1
ATOM 2081 N N . ARG A 1 272 ? -5.957 -1.013 -57.602 1.00 70.88 272 ARG A N 1
ATOM 2082 C CA . ARG A 1 272 ? -7.384 -1.292 -57.818 1.00 70.88 272 ARG A CA 1
ATOM 2083 C C . ARG A 1 272 ? -8.224 -1.011 -56.568 1.00 70.88 272 ARG A C 1
ATOM 2085 O O . ARG A 1 272 ? -9.289 -0.421 -56.687 1.00 70.88 272 ARG A O 1
ATOM 2092 N N . ALA A 1 273 ? -7.725 -1.361 -55.383 1.00 68.94 273 ALA A N 1
ATOM 2093 C CA . ALA A 1 273 ? -8.383 -1.084 -54.106 1.00 68.94 273 ALA A CA 1
ATOM 2094 C C . ALA A 1 273 ? -8.378 0.413 -53.735 1.00 68.94 273 ALA A C 1
ATOM 2096 O O . ALA A 1 273 ? -9.291 0.877 -53.057 1.00 68.94 273 ALA A O 1
ATOM 2097 N N . ALA A 1 274 ? -7.374 1.180 -54.174 1.00 70.00 274 ALA A N 1
ATOM 2098 C CA . ALA A 1 274 ? -7.338 2.637 -54.002 1.00 70.00 274 ALA A CA 1
ATOM 2099 C C . ALA A 1 274 ? -8.342 3.368 -54.918 1.00 70.00 274 ALA A C 1
ATOM 2101 O O . ALA A 1 274 ? -8.892 4.405 -54.540 1.00 70.00 274 ALA A O 1
ATOM 2102 N N . ASN A 1 275 ? -8.615 2.796 -56.093 1.00 76.62 275 ASN A N 1
ATOM 2103 C CA . ASN A 1 275 ? -9.583 3.307 -57.066 1.00 76.62 275 ASN A CA 1
ATOM 2104 C C . ASN A 1 275 ? -10.997 2.734 -56.882 1.00 76.62 275 ASN A C 1
ATOM 2106 O O . ASN A 1 275 ? -11.858 2.958 -57.729 1.00 76.62 275 ASN A O 1
ATOM 2110 N N . ASP A 1 276 ? -11.242 1.995 -55.798 1.00 82.75 276 ASP A N 1
ATOM 2111 C CA . ASP A 1 276 ? -12.557 1.449 -55.486 1.00 82.75 276 ASP A CA 1
ATOM 2112 C C . ASP A 1 276 ? -13.525 2.590 -55.094 1.00 82.75 276 ASP A C 1
ATOM 2114 O O . ASP A 1 276 ? -13.326 3.244 -54.057 1.00 82.75 276 ASP A O 1
ATOM 2118 N N . PRO A 1 277 ? -14.572 2.855 -55.900 1.00 83.12 277 PRO A N 1
ATOM 2119 C CA . PRO A 1 277 ? -15.493 3.964 -55.670 1.00 83.12 277 PRO A CA 1
ATOM 2120 C C . PRO A 1 277 ? -16.276 3.818 -54.358 1.00 83.12 277 PRO A C 1
ATOM 2122 O O . PRO A 1 277 ? -16.668 4.827 -53.764 1.00 83.12 277 PRO A O 1
ATOM 2125 N N . GLU A 1 278 ? -16.468 2.595 -53.850 1.00 78.00 278 GLU A N 1
ATOM 2126 C CA . GLU A 1 278 ? -17.145 2.381 -52.570 1.00 78.00 278 GLU A CA 1
ATOM 2127 C C . GLU A 1 278 ? -16.282 2.872 -51.400 1.00 78.00 278 GLU A C 1
ATOM 2129 O O . GLU A 1 278 ? -16.767 3.581 -50.511 1.00 78.00 278 GLU A O 1
ATOM 2134 N N . ARG A 1 279 ? -14.972 2.590 -51.437 1.00 72.38 279 ARG A N 1
ATOM 2135 C CA . ARG A 1 279 ? -14.015 3.086 -50.434 1.00 72.38 279 ARG A CA 1
ATOM 2136 C C . ARG A 1 279 ? -13.898 4.602 -50.450 1.00 72.38 279 ARG A C 1
ATOM 2138 O O . ARG A 1 279 ? -13.832 5.208 -49.380 1.00 72.38 279 ARG A O 1
ATOM 2145 N N . GLN A 1 280 ? -13.900 5.212 -51.633 1.00 81.06 280 GLN A N 1
ATOM 2146 C CA . GLN A 1 280 ? -13.874 6.669 -51.762 1.00 81.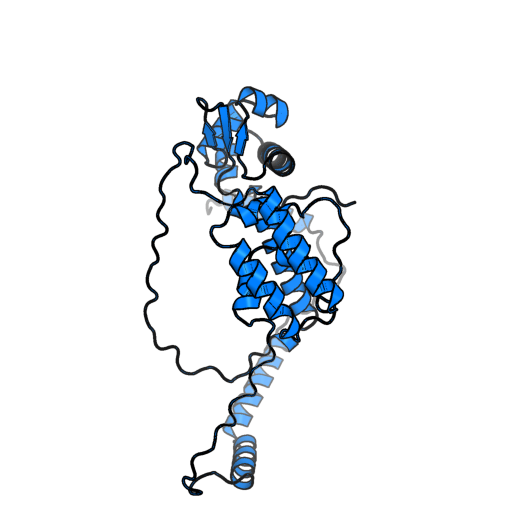06 280 GLN A CA 1
ATOM 2147 C C . GLN A 1 280 ? -15.143 7.296 -51.177 1.00 81.06 280 GLN A C 1
ATOM 2149 O O . GLN A 1 280 ? -15.056 8.265 -50.424 1.00 81.06 280 GLN A O 1
ATOM 2154 N N . ARG A 1 281 ? -16.313 6.686 -51.410 1.00 84.88 281 ARG A N 1
ATOM 2155 C CA . ARG A 1 281 ? -17.583 7.149 -50.838 1.00 84.88 281 ARG A CA 1
ATOM 2156 C C . ARG A 1 281 ? -17.616 7.040 -49.311 1.00 84.88 281 ARG A C 1
ATOM 2158 O O . ARG A 1 281 ? -18.057 7.975 -48.648 1.00 84.88 281 ARG A O 1
ATOM 2165 N N . VAL A 1 282 ? -17.129 5.933 -48.743 1.00 82.56 282 VAL A N 1
ATOM 2166 C CA . VAL A 1 282 ? -17.034 5.754 -47.280 1.00 82.56 282 VAL A CA 1
ATOM 2167 C C . VAL A 1 282 ? -16.060 6.760 -46.664 1.00 82.56 282 VAL A C 1
ATOM 2169 O O . VAL A 1 282 ? -16.350 7.339 -45.616 1.00 82.56 282 VAL A O 1
ATOM 2172 N N . HIS A 1 283 ? -14.921 7.004 -47.318 1.00 79.38 283 HIS A N 1
ATOM 2173 C CA . HIS A 1 283 ? -13.953 7.997 -46.859 1.00 79.38 283 HIS A CA 1
ATOM 2174 C C . HIS A 1 283 ? -14.527 9.419 -46.903 1.00 79.38 283 HIS A C 1
ATOM 2176 O O . HIS A 1 283 ? -14.377 10.164 -45.935 1.00 79.38 283 HIS A O 1
ATOM 2182 N N . GLN A 1 284 ? -15.248 9.769 -47.971 1.00 84.38 284 GLN A N 1
ATOM 2183 C CA . GLN A 1 284 ? -15.893 11.073 -48.102 1.00 84.38 284 GLN A CA 1
ATOM 2184 C C . GLN A 1 284 ? -16.995 11.269 -47.052 1.00 84.38 284 GLN A C 1
ATOM 2186 O O . GLN A 1 284 ? -16.989 12.272 -46.347 1.00 84.38 284 GLN A O 1
ATOM 2191 N N . ALA A 1 285 ? -17.852 10.264 -46.837 1.00 87.06 285 ALA A N 1
ATOM 2192 C CA . ALA A 1 285 ? -18.880 10.302 -45.795 1.00 87.06 285 ALA A CA 1
ATOM 2193 C C . ALA A 1 285 ? -18.285 10.481 -44.385 1.00 87.06 285 ALA A C 1
ATOM 2195 O O . ALA A 1 285 ? -18.853 11.178 -43.544 1.00 87.06 285 ALA A O 1
ATOM 2196 N N . TYR A 1 286 ? -17.116 9.886 -44.123 1.00 85.25 286 TYR A N 1
ATOM 2197 C CA . TYR A 1 286 ? -16.386 10.098 -42.875 1.00 85.25 286 TYR A CA 1
ATOM 2198 C C . TYR A 1 286 ? -15.884 11.544 -42.728 1.00 85.25 286 TYR A C 1
ATOM 2200 O O . TYR A 1 286 ? -15.988 12.122 -41.642 1.00 85.25 286 TYR A O 1
ATOM 2208 N N . LEU A 1 287 ? -15.354 12.141 -43.799 1.00 87.25 287 LEU A N 1
ATOM 2209 C CA . LEU A 1 287 ? -14.900 13.534 -43.790 1.00 87.25 287 LEU A CA 1
ATOM 2210 C C . LEU A 1 287 ? -16.069 14.510 -43.604 1.00 87.25 287 LEU A C 1
ATOM 2212 O O . LEU A 1 287 ? -15.960 15.421 -42.782 1.00 87.25 287 LEU A O 1
ATOM 2216 N N . ASP A 1 288 ? -17.199 14.267 -44.263 1.00 86.69 288 ASP A N 1
ATOM 2217 C CA . ASP A 1 288 ? -18.404 15.093 -44.146 1.00 86.69 288 ASP A CA 1
ATOM 2218 C C . ASP A 1 288 ? -19.009 15.001 -42.735 1.00 86.69 288 ASP A C 1
ATOM 2220 O O . ASP A 1 288 ? -19.333 16.020 -42.122 1.00 86.69 288 ASP A O 1
ATOM 2224 N N . ALA A 1 289 ? -19.064 13.798 -42.148 1.00 80.62 289 ALA A N 1
ATOM 2225 C CA . ALA A 1 289 ? -19.490 13.608 -40.759 1.00 80.62 289 ALA A CA 1
ATOM 2226 C C . ALA A 1 289 ? -18.560 14.326 -39.765 1.00 80.62 289 ALA A C 1
ATOM 2228 O O . ALA A 1 289 ? -19.010 14.904 -38.771 1.00 80.62 289 ALA A O 1
ATOM 2229 N N . LYS A 1 290 ? -17.250 14.324 -40.039 1.00 82.94 290 LYS A N 1
ATOM 2230 C CA . LYS A 1 290 ? -16.259 15.039 -39.228 1.00 82.94 290 LYS A CA 1
ATOM 2231 C C . LYS A 1 290 ? -16.419 16.560 -39.348 1.00 82.94 290 LYS A C 1
ATOM 2233 O O . LYS A 1 290 ? -16.316 17.247 -38.332 1.00 82.94 290 LYS A O 1
ATOM 2238 N N . ALA A 1 291 ? -16.709 17.075 -40.543 1.00 82.06 291 ALA A N 1
ATOM 2239 C CA . ALA A 1 291 ? -16.961 18.495 -40.786 1.00 82.06 291 ALA A CA 1
ATOM 2240 C C . ALA A 1 291 ? -18.275 18.968 -40.138 1.00 82.06 291 ALA A C 1
ATOM 2242 O O . ALA A 1 291 ? -18.282 19.986 -39.449 1.00 82.06 291 ALA A O 1
ATOM 2243 N N . ALA A 1 292 ? -19.356 18.189 -40.250 1.00 80.06 292 ALA A N 1
ATOM 2244 C CA . ALA A 1 292 ? -20.633 18.483 -39.598 1.00 80.06 292 ALA A CA 1
ATOM 2245 C C . ALA A 1 292 ? -20.497 18.541 -38.067 1.00 80.06 292 ALA A C 1
ATOM 2247 O O . ALA A 1 292 ? -21.035 19.436 -37.418 1.00 80.06 292 ALA A O 1
ATOM 2248 N N . LYS A 1 293 ? -19.705 17.634 -37.480 1.00 74.88 293 LYS A N 1
ATOM 2249 C CA . LYS A 1 293 ? -19.418 17.641 -36.039 1.00 74.88 293 LYS A CA 1
ATOM 2250 C C . LYS A 1 293 ? -18.586 18.853 -35.601 1.00 74.88 293 LYS A C 1
ATOM 2252 O O . LYS A 1 293 ? -18.728 19.298 -34.466 1.00 74.88 293 LYS A O 1
ATOM 2257 N N . ALA A 1 294 ? -17.729 19.379 -36.476 1.00 73.50 294 ALA A N 1
ATOM 2258 C CA . ALA A 1 294 ? -16.967 20.598 -36.215 1.00 73.50 294 ALA A CA 1
ATOM 2259 C C . ALA A 1 294 ? -17.837 21.861 -36.336 1.00 73.50 294 ALA A C 1
ATOM 2261 O O . ALA A 1 294 ? -17.690 22.763 -35.519 1.00 73.50 294 ALA A O 1
ATOM 2262 N N . ALA A 1 295 ? -18.766 21.900 -37.297 1.00 75.12 295 ALA A N 1
ATOM 2263 C CA . ALA A 1 295 ? -19.700 23.013 -37.485 1.00 75.12 295 ALA A CA 1
ATOM 2264 C C . ALA A 1 295 ? -20.761 23.101 -36.374 1.00 75.12 295 ALA A C 1
ATOM 2266 O O . ALA A 1 295 ? -21.173 24.194 -36.006 1.00 75.12 295 ALA A O 1
ATOM 2267 N N . ASN A 1 296 ? -21.171 21.960 -35.810 1.00 74.94 296 ASN A N 1
ATOM 2268 C CA . ASN A 1 296 ? -22.160 21.898 -34.730 1.00 74.94 296 ASN A CA 1
ATOM 2269 C C . ASN A 1 296 ? -21.537 22.015 -33.324 1.00 74.94 296 ASN A C 1
ATOM 2271 O O . ASN A 1 296 ? -22.192 21.738 -32.318 1.00 74.94 296 ASN A O 1
ATOM 2275 N N . ARG A 1 297 ? -20.247 22.370 -33.238 1.00 70.44 297 ARG A N 1
ATOM 2276 C CA . ARG A 1 297 ? -19.585 22.666 -31.967 1.00 70.44 297 ARG A CA 1
ATOM 2277 C C . ARG A 1 297 ? -19.911 24.121 -31.598 1.00 70.44 297 ARG A C 1
ATOM 2279 O O . ARG A 1 297 ? -19.535 25.008 -32.363 1.00 70.44 297 ARG A O 1
ATOM 2286 N N . PRO A 1 298 ? -20.575 24.384 -30.458 1.00 72.12 298 PRO A N 1
ATOM 2287 C CA . PRO A 1 298 ? -20.839 25.753 -30.032 1.00 72.12 298 PRO A CA 1
ATOM 2288 C C . PRO A 1 298 ? -19.514 26.513 -29.851 1.00 72.12 298 PRO A C 1
ATOM 2290 O O . PRO A 1 298 ? -18.520 25.900 -29.434 1.00 72.12 298 PRO A O 1
ATOM 2293 N N . PRO A 1 299 ? -19.468 27.815 -30.191 1.00 68.44 299 PRO A N 1
ATOM 2294 C CA . PRO A 1 299 ? -18.281 28.623 -29.958 1.00 68.44 299 PRO A CA 1
ATOM 2295 C C . PRO A 1 299 ? -17.950 28.620 -28.459 1.00 68.44 299 PRO A C 1
ATOM 2297 O O . PRO A 1 299 ? -18.867 28.561 -27.634 1.00 68.44 299 PRO A O 1
ATOM 2300 N N . PRO A 1 300 ? -16.658 28.645 -28.087 1.00 62.16 300 PRO A N 1
ATOM 2301 C CA . PRO A 1 300 ? -16.293 28.800 -26.687 1.00 62.16 300 PRO A CA 1
ATOM 2302 C C . PRO A 1 300 ? -16.900 30.109 -26.149 1.00 62.16 300 PRO A C 1
ATOM 2304 O O . PRO A 1 300 ? -16.923 31.098 -26.890 1.00 62.16 300 PRO A O 1
ATOM 2307 N N . PRO A 1 301 ? -17.411 30.124 -24.903 1.00 63.50 301 PRO A N 1
ATOM 2308 C CA . PRO A 1 301 ? -17.944 31.343 -24.309 1.00 63.50 301 PRO A CA 1
ATOM 2309 C C . PRO A 1 301 ? -16.851 32.426 -24.255 1.00 63.50 301 PRO A C 1
ATOM 2311 O O . PRO A 1 301 ? -15.665 32.091 -24.127 1.00 63.50 301 PRO A O 1
ATOM 2314 N N . PRO A 1 302 ? -17.218 33.712 -24.406 1.00 70.88 302 PRO A N 1
ATOM 2315 C CA . PRO A 1 302 ? -16.266 34.808 -24.304 1.00 70.88 302 PRO A CA 1
ATOM 2316 C C . PRO A 1 302 ? -15.590 34.804 -22.919 1.00 70.88 302 PRO A C 1
ATOM 2318 O O . PRO A 1 302 ? -16.215 34.418 -21.932 1.00 70.88 302 PRO A O 1
ATOM 2321 N N . PRO A 1 303 ? -14.317 35.229 -22.828 1.00 62.84 303 PRO A N 1
ATOM 2322 C CA . PRO A 1 303 ? -13.512 35.108 -21.608 1.00 62.84 303 PRO A CA 1
ATOM 2323 C C . PRO A 1 303 ? -14.046 35.899 -20.401 1.00 62.84 303 PRO A C 1
ATOM 2325 O O . PRO A 1 303 ? -13.600 35.641 -19.288 1.00 62.84 303 PRO A O 1
ATOM 2328 N N . ASP A 1 304 ? -15.006 36.805 -20.603 1.00 58.62 304 ASP A N 1
ATOM 2329 C CA . ASP A 1 304 ? -15.582 37.651 -19.550 1.00 58.62 304 ASP A CA 1
ATOM 2330 C C . ASP A 1 304 ? -16.852 37.059 -18.897 1.00 58.62 304 ASP A C 1
ATOM 2332 O O . ASP A 1 304 ? -17.385 37.640 -17.957 1.00 58.62 304 ASP A O 1
ATOM 2336 N N . GLU A 1 305 ? -17.327 35.890 -19.350 1.00 55.75 305 GLU A N 1
ATOM 2337 C CA . GLU A 1 305 ? -18.482 35.170 -18.779 1.00 55.75 305 GLU A CA 1
ATOM 2338 C C . GLU A 1 305 ? -18.087 33.761 -18.311 1.00 55.75 305 GLU A C 1
ATOM 2340 O O . GLU A 1 305 ? -18.695 32.755 -18.681 1.00 55.75 305 GLU A O 1
ATOM 2345 N N . VAL A 1 306 ? -17.040 33.667 -17.492 1.00 56.69 306 VAL A N 1
ATOM 2346 C CA . VAL A 1 306 ? -16.832 32.491 -16.641 1.00 56.69 306 VAL A CA 1
ATOM 2347 C C . VAL A 1 306 ? -17.398 32.864 -15.272 1.00 56.69 306 VAL A C 1
ATOM 2349 O O . VAL A 1 306 ? -16.749 33.631 -14.561 1.00 56.69 306 VAL A O 1
ATOM 2352 N N . PRO A 1 307 ? -18.612 32.414 -14.894 1.00 56.19 307 PRO A N 1
ATOM 2353 C CA . PRO A 1 307 ? -19.052 32.555 -13.516 1.00 56.19 307 PRO A CA 1
ATOM 2354 C C . PRO A 1 307 ? -18.031 31.830 -12.650 1.00 56.19 307 PRO A C 1
ATOM 2356 O O . PRO A 1 307 ? -17.646 30.700 -12.973 1.00 56.19 307 PRO A O 1
ATOM 2359 N N . ASP A 1 308 ? -17.575 32.498 -11.593 1.00 60.53 308 ASP A N 1
ATOM 2360 C CA . ASP A 1 308 ? -16.681 31.909 -10.605 1.00 60.53 308 ASP A CA 1
ATOM 2361 C C . ASP A 1 308 ? -17.229 30.527 -10.216 1.00 60.53 308 ASP A C 1
ATOM 2363 O O . ASP A 1 308 ? -18.437 30.350 -10.055 1.00 60.53 308 ASP A O 1
ATOM 2367 N N . GLU A 1 309 ? -16.360 29.528 -10.075 1.00 56.69 309 GLU A N 1
ATOM 2368 C CA . GLU A 1 309 ? -16.737 28.128 -9.800 1.00 56.69 309 GLU A CA 1
ATOM 2369 C C . GLU A 1 309 ? -17.659 28.000 -8.560 1.00 56.69 309 GLU A C 1
ATOM 2371 O O . GLU A 1 309 ? -18.455 27.069 -8.440 1.00 56.69 309 GLU A O 1
ATOM 2376 N N . PHE A 1 310 ? -17.627 29.013 -7.689 1.00 52.84 310 PHE A N 1
ATOM 2377 C CA . PHE A 1 310 ? -18.496 29.205 -6.531 1.00 52.84 310 PHE A CA 1
ATOM 2378 C C . PHE A 1 310 ? -19.957 29.576 -6.849 1.00 52.84 310 PHE A C 1
ATOM 2380 O O . PHE A 1 310 ? -20.848 29.177 -6.095 1.00 52.84 310 PHE A O 1
ATOM 2387 N N . ASP A 1 311 ? -20.238 30.296 -7.937 1.00 58.59 311 ASP A N 1
ATOM 2388 C CA . ASP A 1 311 ? -21.607 30.677 -8.319 1.00 58.59 311 ASP A CA 1
ATOM 2389 C C . ASP A 1 311 ? -22.374 29.494 -8.926 1.00 58.59 311 ASP A C 1
ATOM 2391 O O . ASP A 1 311 ? -23.552 29.296 -8.628 1.00 58.59 311 ASP A O 1
ATOM 2395 N N . LEU A 1 312 ? -21.689 28.623 -9.676 1.00 57.44 312 LEU A N 1
ATOM 2396 C CA . LEU A 1 312 ? -22.279 27.394 -10.224 1.00 57.44 312 LEU A CA 1
ATOM 2397 C C . LEU A 1 312 ? -22.708 26.411 -9.126 1.00 57.44 312 LEU A C 1
ATOM 2399 O O . LEU A 1 312 ? -23.754 25.765 -9.238 1.00 57.44 312 LEU A O 1
ATOM 2403 N N . GLU A 1 313 ? -21.921 26.303 -8.056 1.00 59.66 313 GLU A N 1
ATOM 2404 C CA . GLU A 1 313 ? -22.245 25.431 -6.925 1.00 59.66 313 GLU A CA 1
ATOM 2405 C C . GLU A 1 313 ? -23.407 26.006 -6.102 1.00 59.66 313 GLU A C 1
ATOM 2407 O O . GLU A 1 313 ? -24.308 25.281 -5.671 1.00 59.66 313 GLU A O 1
ATOM 2412 N N . ARG A 1 314 ? -23.461 27.334 -5.965 1.00 65.00 314 ARG A N 1
ATOM 2413 C CA . ARG A 1 314 ? -24.545 28.038 -5.276 1.00 65.00 314 ARG A CA 1
ATOM 2414 C C . ARG A 1 314 ? -25.878 27.934 -6.025 1.00 65.00 314 ARG A C 1
ATOM 2416 O O . ARG A 1 314 ? -26.907 27.681 -5.392 1.00 65.00 314 ARG A O 1
ATOM 2423 N N . ASP A 1 315 ? -25.860 28.038 -7.351 1.00 69.75 315 ASP A N 1
ATOM 2424 C CA . ASP A 1 315 ? -27.048 27.852 -8.190 1.00 69.75 315 ASP A CA 1
ATOM 2425 C C . ASP A 1 315 ? -27.531 26.396 -8.192 1.00 69.75 315 ASP A C 1
ATOM 2427 O O . ASP A 1 315 ? -28.737 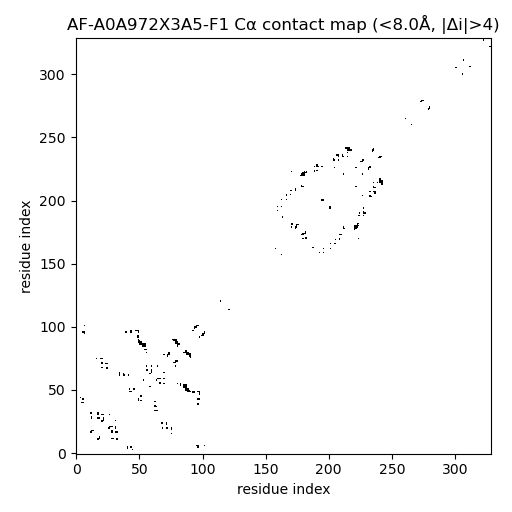26.136 -8.142 1.00 69.75 315 ASP A O 1
ATOM 2431 N N . ARG A 1 316 ? -26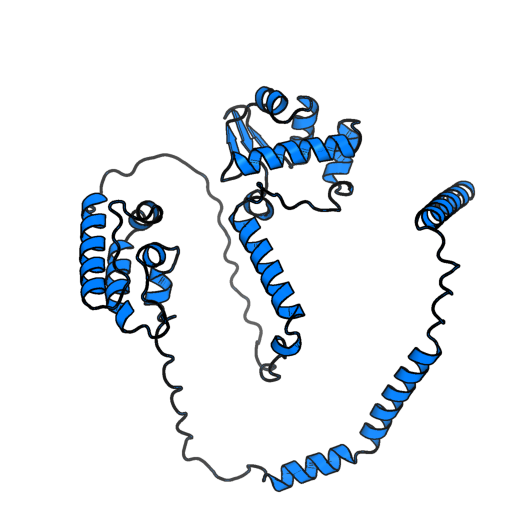.613 25.420 -8.145 1.00 72.31 316 ARG A N 1
ATOM 2432 C CA . ARG A 1 316 ? -26.965 23.999 -7.976 1.00 72.31 316 ARG A CA 1
ATOM 2433 C C . ARG A 1 316 ? -27.632 23.726 -6.636 1.00 72.31 316 ARG A C 1
ATOM 2435 O O . ARG A 1 316 ? -28.668 23.061 -6.602 1.00 72.31 316 ARG A O 1
ATOM 2442 N N . VAL A 1 317 ? -27.091 24.269 -5.547 1.00 70.06 317 VAL A N 1
ATOM 2443 C CA . VAL A 1 317 ? -27.684 24.135 -4.208 1.00 70.06 317 VAL A CA 1
ATOM 2444 C C . VAL A 1 317 ? -29.071 24.786 -4.157 1.00 70.06 317 VAL A C 1
ATOM 2446 O O . VAL A 1 317 ? -30.008 24.194 -3.613 1.00 70.06 317 VAL A O 1
ATOM 2449 N N . ALA A 1 318 ? -29.247 25.952 -4.787 1.00 72.19 318 ALA A N 1
ATOM 2450 C CA . ALA A 1 318 ? -30.548 26.611 -4.892 1.00 72.19 318 ALA A CA 1
ATOM 2451 C C . ALA A 1 318 ? -31.554 25.785 -5.716 1.00 72.19 318 ALA A C 1
ATOM 2453 O O . ALA A 1 318 ? -32.711 25.636 -5.313 1.00 72.19 318 ALA A O 1
ATOM 2454 N N . MET A 1 319 ? -31.116 25.183 -6.826 1.00 72.69 319 MET A N 1
ATOM 2455 C CA . MET A 1 319 ? -31.965 24.348 -7.679 1.00 72.69 319 MET A CA 1
ATOM 2456 C C . MET A 1 319 ? -32.381 23.043 -6.984 1.00 72.69 319 MET A C 1
ATOM 2458 O O . MET A 1 319 ? -33.548 22.655 -7.046 1.00 72.69 319 MET A O 1
ATOM 2462 N N . VAL A 1 320 ? -31.471 22.399 -6.247 1.00 71.94 320 VAL A N 1
ATOM 2463 C CA . VAL A 1 320 ? -31.775 21.197 -5.450 1.00 71.94 320 VAL A CA 1
ATOM 2464 C C . VAL A 1 320 ? -32.747 21.521 -4.307 1.00 71.94 320 VAL A C 1
ATOM 2466 O O . VAL A 1 320 ? -33.673 20.749 -4.043 1.00 71.94 320 VAL A O 1
ATOM 2469 N N . ALA A 1 321 ? -32.613 22.686 -3.667 1.00 73.88 321 ALA A N 1
ATOM 2470 C CA . ALA A 1 321 ? -33.560 23.147 -2.651 1.00 73.88 321 ALA A CA 1
ATOM 2471 C C . ALA A 1 321 ? -34.957 23.448 -3.234 1.00 73.88 321 ALA A C 1
ATOM 2473 O O . ALA A 1 321 ? -35.973 23.156 -2.596 1.00 73.88 321 ALA A O 1
ATOM 2474 N N . GLN A 1 322 ? -35.017 23.989 -4.454 1.00 71.12 322 GLN A N 1
ATOM 2475 C CA . GLN A 1 322 ? -36.264 24.247 -5.179 1.00 71.12 322 GLN A CA 1
ATOM 2476 C C . GLN A 1 322 ? -36.985 22.937 -5.544 1.00 71.12 322 GLN A C 1
ATOM 2478 O O . GLN A 1 322 ? -38.194 22.824 -5.347 1.00 71.12 322 GLN A O 1
ATOM 2483 N N . LEU A 1 323 ? -36.242 21.926 -6.008 1.00 72.12 323 LEU A N 1
ATOM 2484 C CA . LEU A 1 323 ? -36.788 20.614 -6.377 1.00 72.12 323 LEU A CA 1
ATOM 2485 C C . LEU A 1 323 ? -37.296 19.826 -5.160 1.00 72.12 323 LEU A C 1
ATOM 2487 O O . LEU A 1 323 ? -38.357 19.204 -5.233 1.00 72.12 323 LEU A O 1
ATOM 2491 N N . ARG A 1 324 ? -36.619 19.937 -4.008 1.00 69.44 324 ARG A N 1
ATOM 2492 C CA . ARG A 1 324 ? -37.111 19.381 -2.733 1.00 69.44 324 ARG A CA 1
ATOM 2493 C C . ARG A 1 324 ? -38.401 20.051 -2.255 1.00 69.44 324 ARG A C 1
ATOM 2495 O O . ARG A 1 324 ? -39.296 19.368 -1.770 1.00 69.44 324 ARG A O 1
ATOM 2502 N N . LYS A 1 325 ? -38.549 21.369 -2.439 1.00 69.50 325 LYS A N 1
ATOM 2503 C CA . LYS A 1 325 ? -39.807 22.083 -2.132 1.00 69.50 325 LYS A CA 1
ATOM 2504 C C . LYS A 1 325 ? -40.968 21.692 -3.049 1.00 69.50 325 LYS A C 1
ATOM 2506 O O . LYS A 1 325 ? -42.117 21.850 -2.652 1.00 69.50 325 LYS A O 1
ATOM 2511 N N . GLN A 1 326 ? -40.681 21.195 -4.251 1.00 72.56 326 GLN A N 1
ATOM 2512 C CA . GLN A 1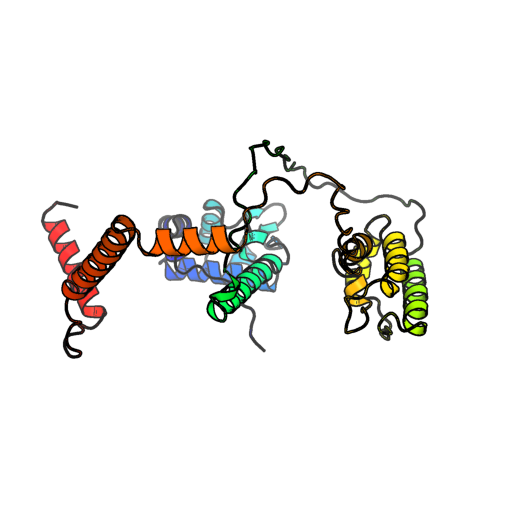 326 ? -41.688 20.729 -5.208 1.00 72.56 326 GLN A CA 1
ATOM 2513 C C . GLN A 1 326 ? -42.045 19.241 -5.044 1.00 72.56 326 GLN A C 1
ATOM 2515 O O . GLN A 1 326 ? -42.919 18.756 -5.755 1.00 72.56 326 GLN A O 1
ATOM 2520 N N . GLY A 1 327 ? -41.424 18.527 -4.094 1.00 57.62 327 GLY A N 1
ATOM 2521 C CA . GLY A 1 327 ? -41.780 17.145 -3.752 1.00 57.62 327 GLY A CA 1
ATOM 2522 C C . GLY A 1 327 ? -41.411 16.099 -4.810 1.00 57.62 327 GLY A C 1
ATOM 2523 O O . GLY A 1 327 ? -42.035 15.043 -4.849 1.00 57.62 327 GLY A O 1
ATOM 2524 N N . VAL A 1 328 ? -40.433 16.385 -5.678 1.00 57.50 328 VAL A N 1
ATOM 2525 C CA . VAL A 1 328 ? -40.002 15.483 -6.772 1.00 57.50 328 VAL A CA 1
ATOM 2526 C C . VAL A 1 328 ? -38.657 14.791 -6.471 1.00 57.50 328 VAL A C 1
ATOM 2528 O O . VAL A 1 328 ? -38.067 14.163 -7.344 1.00 57.50 328 VAL A O 1
ATOM 2531 N N . ALA A 1 329 ? -38.162 14.860 -5.234 1.00 50.88 329 ALA A N 1
ATOM 2532 C CA . ALA A 1 329 ? -36.952 14.157 -4.803 1.00 50.88 329 ALA A CA 1
ATOM 2533 C C . ALA A 1 329 ? -37.121 13.572 -3.403 1.00 50.88 329 ALA A C 1
ATOM 2535 O O . ALA A 1 329 ? -37.633 14.314 -2.533 1.00 50.88 329 ALA A O 1
#

pLDDT: mean 74.78, std 18.18, range [28.02, 95.75]

Nearest PDB structures (foldseek):
  7wge-assembly1_A  TM=4.996E-01  e=6.115E+00  Homo sapiens

Sequence (329 aa):
MAGEWIAYDLALPDKPEVQELIDLTGEPVEAVVFNLLRLWGWASMHCGDGTARMTLPRLVRTCGADEAFWRAVAAVGWLEIDADAATVAVPGWDRRFSQAAKSRMQHRERAAAQNDKDPGRRQPKKTAFAQAQAVPAPERSRGEENRGDNPPPPLVVATPEEAAGTLRAAWAAAARAGHVQPYRAKAMPDQFSTRIAEAGWLEEALRAIEHLPKCRYFDTPATLIQLCGKGFVTKVMAGQYDPKKPAKGGSHPPGGLEGRRTAEEAASEWTRAANDPERQRVHQAYLDAKAAKAANRPPPPPPDEVPDEFDLERDRVAMVAQLRKQGVA